Protein AF-A0AAV9Z998-F1 (afdb_monomer)

Mean predicted aligned error: 17.87 Å

Solvent-accessible surface area (backbone atoms only — not comparable to full-atom values): 13764 Å² total; per-residue (Å²): 134,86,83,73,79,80,75,84,65,88,63,56,65,70,76,43,74,66,44,48,51,35,49,50,57,51,62,56,65,74,55,76,62,93,83,59,83,79,84,88,74,92,56,73,84,64,52,69,81,68,68,67,88,76,88,73,75,87,85,68,53,73,76,74,36,68,69,50,48,50,52,52,64,63,55,76,71,72,76,72,81,84,67,80,76,56,85,70,56,68,75,69,59,75,61,57,69,69,56,53,53,63,67,35,68,69,46,44,52,54,51,50,54,49,51,55,50,49,52,55,48,50,53,49,53,51,48,52,50,50,51,50,49,46,50,54,48,52,54,48,51,55,47,64,72,72,53,62,50,67,45,46,55,74,35,66,66,87,80,47,80,78,74,81,76,78,82,87,68,94,83,76,81,90,82,75,86,87,67,81,71,61,54,53,60,53,48,11,47,50,51,47,52,50,53,50,51,40,40,50,53,52,44,52,54,50,49,49,55,56,54,58,74,63,58,81,128

Organism: NCBI:txid2862362

Sequence (217 aa):
RRVVPSRRTGGKVGNCDVDNMIFEARLERSCLPGDSPFVLTTISALDELASRPAGQSLHNSYFARPEVIEGYRKQVSIWSQFKPPSTREYQRMTFPETLLFMISDDSYLKRHKRYKKLEKGERLRQREKLQHLYYKLNERIKQLRSMDISEFEGAPASMFPSTPSGVHDAAKIISLGKFSGTSYHSEGERRREEMLSTAQTLANRLGAYLTESGRKK

Structure (mmCIF, N/CA/C/O backbone):
data_AF-A0AAV9Z998-F1
#
_entry.id   AF-A0AAV9Z998-F1
#
loop_
_atom_site.group_PDB
_atom_site.id
_atom_site.type_symbol
_atom_site.label_atom_id
_atom_site.label_alt_id
_atom_site.label_comp_id
_atom_site.label_asym_id
_atom_site.label_entity_id
_atom_site.label_seq_id
_atom_site.pdbx_PDB_ins_code
_atom_site.Cartn_x
_atom_site.Cartn_y
_atom_site.Cartn_z
_atom_site.occupancy
_atom_site.B_iso_or_equiv
_atom_site.auth_seq_id
_atom_site.auth_comp_id
_atom_site.auth_asym_id
_atom_site.auth_atom_id
_atom_site.pdbx_PDB_model_num
ATOM 1 N N . ARG A 1 1 ? -10.955 27.321 -11.257 1.00 52.22 1 ARG A N 1
ATOM 2 C CA . ARG A 1 1 ? -11.618 26.511 -10.201 1.00 52.22 1 ARG A CA 1
ATOM 3 C C . ARG A 1 1 ? -10.753 26.562 -8.947 1.00 52.22 1 ARG A C 1
ATOM 5 O O . ARG A 1 1 ? -9.615 26.120 -9.007 1.00 52.22 1 ARG A O 1
ATOM 12 N N . ARG A 1 2 ? -11.247 27.158 -7.856 1.00 47.09 2 ARG A N 1
ATOM 13 C CA . ARG A 1 2 ? -10.539 27.225 -6.567 1.00 47.09 2 ARG A CA 1
ATOM 14 C C . ARG A 1 2 ? -10.716 25.871 -5.873 1.00 47.09 2 ARG A C 1
ATOM 16 O O . ARG A 1 2 ? -11.844 25.500 -5.566 1.00 47.09 2 ARG A O 1
ATOM 23 N N . VAL A 1 3 ? -9.634 25.113 -5.711 1.00 58.97 3 VAL A N 1
ATOM 24 C CA . VAL A 1 3 ? -9.651 23.854 -4.954 1.00 58.97 3 VAL A CA 1
ATOM 25 C C . VAL A 1 3 ? -9.724 24.230 -3.477 1.00 58.97 3 VAL A C 1
ATOM 27 O O . VAL A 1 3 ? -8.802 24.844 -2.947 1.00 58.97 3 VAL A O 1
ATOM 30 N N . VAL A 1 4 ? -10.858 23.947 -2.839 1.00 50.59 4 VAL A N 1
ATOM 31 C CA . VAL A 1 4 ? -11.049 24.181 -1.403 1.00 50.59 4 VAL A CA 1
ATOM 32 C C . VAL A 1 4 ? -10.269 23.101 -0.646 1.00 50.59 4 VAL A C 1
ATOM 34 O O . VAL A 1 4 ? -10.355 21.932 -1.032 1.00 50.59 4 VAL A O 1
ATOM 37 N N . PRO A 1 5 ? -9.500 23.442 0.404 1.00 51.56 5 PRO A N 1
ATOM 38 C CA . PRO A 1 5 ? -8.822 22.438 1.211 1.00 51.56 5 PRO A CA 1
ATOM 39 C C . PRO A 1 5 ? -9.855 21.491 1.828 1.00 51.56 5 PRO A C 1
ATOM 41 O O . PRO A 1 5 ? -10.828 21.931 2.445 1.00 51.56 5 PRO A O 1
ATOM 44 N N . SER A 1 6 ? -9.636 20.188 1.644 1.00 50.09 6 SER A N 1
ATOM 45 C CA . SER A 1 6 ? -10.418 19.136 2.290 1.00 50.09 6 SER A CA 1
ATOM 46 C C . SER A 1 6 ? -10.410 19.387 3.794 1.00 50.09 6 SER A C 1
ATOM 48 O O . SER A 1 6 ? -9.355 19.340 4.430 1.00 50.09 6 SER A O 1
ATOM 50 N N . ARG A 1 7 ? -11.577 19.703 4.364 1.00 49.94 7 ARG A N 1
ATOM 51 C CA . ARG A 1 7 ? -11.719 19.886 5.809 1.00 49.94 7 ARG A CA 1
ATOM 52 C C . ARG A 1 7 ? -11.295 18.580 6.475 1.00 49.94 7 ARG A C 1
ATOM 54 O O . ARG A 1 7 ? -11.782 17.514 6.110 1.00 49.94 7 ARG A O 1
ATOM 61 N N . ARG A 1 8 ? -10.372 18.671 7.434 1.00 52.09 8 ARG A N 1
ATOM 62 C CA . ARG A 1 8 ? -10.038 17.587 8.362 1.00 52.09 8 ARG A CA 1
ATOM 63 C C . ARG A 1 8 ? -11.264 17.328 9.239 1.00 52.09 8 ARG A C 1
ATOM 65 O O . ARG A 1 8 ? -11.336 17.797 10.367 1.00 52.09 8 ARG A O 1
ATOM 72 N N . THR A 1 9 ? -12.258 16.625 8.713 1.00 50.06 9 THR A N 1
ATOM 73 C CA . THR A 1 9 ? -13.180 15.873 9.556 1.00 50.06 9 THR A CA 1
ATOM 74 C C . THR A 1 9 ? -12.333 14.807 10.226 1.00 50.06 9 THR A C 1
ATOM 76 O O . THR A 1 9 ? -11.763 13.962 9.535 1.00 50.06 9 THR A O 1
ATOM 79 N N . GLY A 1 10 ? -12.196 14.888 11.551 1.00 55.50 10 GLY A N 1
ATOM 80 C CA . GLY A 1 10 ? -11.830 13.737 12.371 1.00 55.50 10 GLY A CA 1
ATOM 81 C C . GLY A 1 10 ? -12.865 12.663 12.076 1.00 55.50 10 GLY A C 1
ATOM 82 O O . GLY A 1 10 ? -13.978 12.705 12.583 1.00 55.50 10 GLY A O 1
ATOM 83 N N . GLY A 1 11 ? -12.563 11.854 11.067 1.00 59.31 11 GLY A N 1
ATOM 84 C CA . GLY A 1 11 ? -13.545 11.036 10.389 1.00 59.31 11 GLY A CA 1
ATOM 85 C C . GLY A 1 11 ? -13.815 9.808 11.223 1.00 59.31 11 GLY A C 1
ATOM 86 O O . GLY A 1 11 ? -12.868 9.104 11.599 1.00 59.31 11 GLY A O 1
ATOM 87 N N . LYS A 1 12 ? -15.104 9.570 11.461 1.00 74.69 12 LYS A N 1
ATOM 88 C CA . LYS A 1 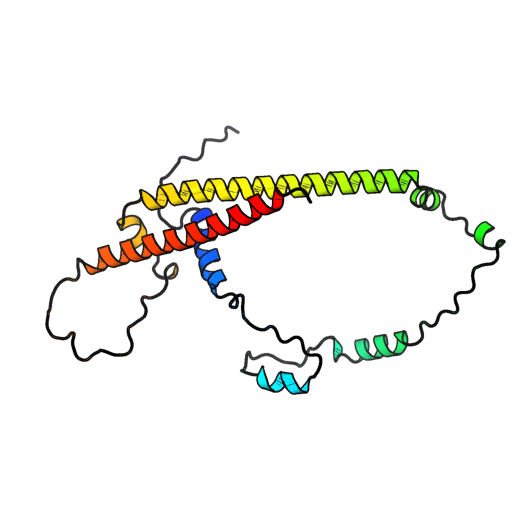12 ? -15.638 8.300 11.942 1.00 74.69 12 LYS A CA 1
ATOM 89 C C . LYS A 1 12 ? -14.899 7.131 11.298 1.00 74.69 12 LYS A C 1
ATOM 91 O O . LYS A 1 12 ? -14.507 7.204 10.126 1.00 74.69 12 LYS A O 1
ATOM 96 N N . VAL A 1 13 ? -14.706 6.072 12.069 1.00 82.12 13 VAL A N 1
ATOM 97 C CA . VAL A 1 13 ? -14.046 4.854 11.596 1.00 82.12 13 VAL A CA 1
ATOM 98 C C . VAL A 1 13 ? -14.746 4.336 10.331 1.00 82.12 13 VAL A C 1
ATOM 100 O O . VAL A 1 13 ? -15.970 4.236 10.298 1.00 82.12 13 VAL A O 1
ATOM 103 N N . GLY A 1 14 ? -13.973 4.039 9.281 1.00 78.62 14 GLY A N 1
ATOM 104 C CA . GLY A 1 14 ? -14.474 3.463 8.023 1.00 78.62 14 GLY A CA 1
ATOM 105 C C . GLY A 1 14 ? -14.825 4.470 6.922 1.00 78.62 14 GLY A C 1
ATOM 106 O O . GLY A 1 14 ? -15.100 4.066 5.799 1.00 78.62 14 GLY A O 1
ATOM 107 N N . ASN A 1 15 ? -14.754 5.778 7.191 1.00 82.12 15 ASN A N 1
ATOM 108 C CA . ASN A 1 15 ? -15.009 6.816 6.178 1.00 82.12 15 ASN A CA 1
ATOM 109 C C . ASN A 1 15 ? -13.748 7.311 5.453 1.00 82.12 15 ASN A C 1
ATOM 111 O O . ASN A 1 15 ? -13.827 8.252 4.661 1.00 82.12 15 ASN A O 1
ATOM 115 N N . CYS A 1 16 ? -12.577 6.735 5.729 1.00 85.88 16 CYS A N 1
ATOM 116 C CA . CYS A 1 16 ? -11.341 7.114 5.052 1.00 85.88 16 CYS A CA 1
ATOM 117 C C . CYS A 1 16 ? -10.677 5.921 4.362 1.00 85.88 16 CYS A C 1
ATOM 119 O O . CYS A 1 16 ? -10.703 4.802 4.869 1.00 85.88 16 CYS A O 1
ATOM 121 N N . ASP A 1 17 ? -10.016 6.184 3.232 1.00 88.50 17 ASP A N 1
ATOM 122 C CA . ASP A 1 17 ? -9.328 5.152 2.440 1.00 88.50 17 ASP A CA 1
ATOM 123 C C . ASP A 1 17 ? -8.283 4.378 3.258 1.00 88.50 17 ASP A C 1
ATOM 125 O O . ASP A 1 17 ? -8.028 3.203 3.014 1.00 88.50 17 ASP A O 1
ATOM 129 N N . VAL A 1 18 ? -7.677 5.038 4.252 1.00 91.06 18 VAL A N 1
ATOM 130 C CA . VAL A 1 18 ? -6.688 4.417 5.141 1.00 91.06 18 VAL A CA 1
ATOM 131 C C . VAL A 1 18 ? -7.341 3.372 6.046 1.00 91.06 18 VAL A C 1
ATOM 133 O O . VAL A 1 18 ? -6.728 2.337 6.288 1.00 91.06 18 VAL A O 1
ATOM 136 N N . ASP A 1 19 ? -8.575 3.598 6.504 1.00 91.25 19 ASP A N 1
ATOM 137 C CA . ASP A 1 19 ? -9.314 2.618 7.308 1.00 91.25 19 ASP A CA 1
ATOM 138 C C . ASP A 1 19 ? -9.686 1.398 6.461 1.00 91.25 19 ASP A C 1
ATOM 140 O O . ASP A 1 19 ? -9.492 0.271 6.908 1.00 91.25 19 ASP A O 1
ATOM 144 N N . ASN A 1 20 ? -10.116 1.608 5.212 1.00 90.06 20 ASN A N 1
ATOM 145 C CA . ASN A 1 20 ? -10.389 0.515 4.272 1.00 90.06 20 ASN A CA 1
ATOM 146 C C . ASN A 1 20 ? -9.144 -0.343 4.034 1.00 90.06 20 ASN A C 1
ATOM 148 O O . ASN A 1 20 ? -9.213 -1.561 4.150 1.00 90.06 20 ASN A O 1
ATOM 152 N N . MET A 1 21 ? -7.985 0.286 3.825 1.00 90.50 21 MET A N 1
ATOM 153 C CA . MET A 1 21 ? -6.711 -0.427 3.707 1.00 90.50 21 MET A CA 1
ATOM 154 C C . MET A 1 21 ? -6.370 -1.228 4.977 1.00 90.50 21 MET A C 1
ATOM 156 O O . MET A 1 21 ? -5.823 -2.325 4.883 1.00 90.50 21 MET A O 1
ATOM 160 N N . ILE A 1 22 ? -6.675 -0.705 6.172 1.00 91.38 22 ILE A N 1
ATOM 161 C CA . ILE A 1 22 ? -6.467 -1.427 7.439 1.00 91.38 22 ILE A CA 1
ATOM 162 C C . ILE A 1 22 ? -7.381 -2.662 7.513 1.00 91.38 22 ILE A C 1
ATOM 164 O O . ILE A 1 22 ? -6.918 -3.740 7.899 1.00 91.38 22 ILE A O 1
ATOM 168 N N . PHE A 1 23 ? -8.649 -2.531 7.118 1.00 89.31 23 PHE A N 1
ATOM 169 C CA . PHE A 1 23 ? -9.599 -3.645 7.086 1.00 89.31 23 PHE A CA 1
ATOM 170 C C . PHE A 1 23 ? -9.228 -4.702 6.035 1.00 89.31 23 PHE A C 1
ATOM 172 O O . PHE A 1 23 ? -9.220 -5.892 6.348 1.00 89.31 23 PHE A O 1
ATOM 179 N N . GLU A 1 24 ? -8.847 -4.287 4.826 1.00 87.75 24 GLU A N 1
ATOM 180 C CA . GLU A 1 24 ? -8.369 -5.179 3.762 1.00 87.75 24 GLU A CA 1
ATOM 181 C C . GLU A 1 24 ? -7.125 -5.951 4.199 1.00 87.75 24 GLU A C 1
ATOM 183 O O . GLU A 1 24 ? -7.081 -7.175 4.106 1.00 87.75 24 GLU A O 1
ATOM 188 N N . ALA A 1 25 ? -6.141 -5.259 4.773 1.00 85.69 25 ALA A N 1
ATOM 189 C CA . ALA A 1 25 ? -4.918 -5.886 5.257 1.00 85.69 25 ALA A CA 1
ATOM 190 C C . ALA A 1 25 ? -5.158 -6.903 6.367 1.00 85.69 25 ALA A C 1
ATOM 192 O O . ALA A 1 25 ? -4.357 -7.816 6.566 1.00 85.69 25 ALA A O 1
ATOM 193 N N . ARG A 1 26 ? -6.248 -6.739 7.116 1.00 82.50 26 ARG A N 1
ATOM 194 C CA . ARG A 1 26 ? -6.671 -7.742 8.076 1.00 82.50 26 ARG A CA 1
ATOM 195 C C . ARG A 1 26 ? -7.271 -8.961 7.387 1.00 82.50 26 ARG A C 1
ATOM 197 O O . ARG A 1 26 ? -6.954 -10.069 7.808 1.00 82.50 26 ARG A O 1
ATOM 204 N N . LEU A 1 27 ? -8.094 -8.772 6.357 1.00 76.50 27 LEU A N 1
ATOM 205 C CA . LEU A 1 27 ? -8.625 -9.875 5.556 1.00 76.50 27 LEU A CA 1
ATOM 206 C C . LEU A 1 27 ? -7.480 -10.676 4.915 1.00 76.50 27 LEU A C 1
ATOM 208 O O . LEU A 1 27 ? -7.474 -11.897 4.974 1.00 76.50 27 LEU A O 1
ATOM 212 N N . GLU A 1 28 ? -6.443 -9.991 4.425 1.00 66.62 28 GLU A N 1
ATOM 213 C CA . GLU A 1 28 ? -5.230 -10.610 3.874 1.00 66.62 28 GLU A CA 1
ATOM 214 C C . GLU A 1 28 ? -4.396 -11.403 4.899 1.00 66.62 28 GLU A C 1
ATOM 216 O O . GLU A 1 28 ? -3.529 -12.179 4.501 1.00 66.62 28 GLU A O 1
ATOM 221 N N . ARG A 1 29 ? -4.628 -11.270 6.215 1.00 60.97 29 ARG A N 1
ATOM 222 C CA . ARG A 1 29 ? -3.948 -12.117 7.219 1.00 60.97 29 ARG A CA 1
ATOM 223 C C . ARG A 1 29 ? -4.367 -13.588 7.143 1.00 60.97 29 ARG A C 1
ATOM 225 O O . ARG A 1 29 ? -3.736 -14.410 7.798 1.00 60.97 29 ARG A O 1
ATOM 232 N N . SER A 1 30 ? -5.393 -13.933 6.359 1.00 55.97 30 SER A N 1
ATOM 233 C CA . SER A 1 30 ? -5.726 -15.326 6.040 1.00 55.97 30 SER A CA 1
ATOM 234 C C . SER A 1 30 ? -4.848 -15.929 4.935 1.00 55.97 30 SER A C 1
ATOM 236 O O . SER A 1 30 ? -5.076 -17.070 4.536 1.00 55.97 30 SER A O 1
ATOM 238 N N . CYS A 1 31 ? -3.871 -15.187 4.404 1.00 54.75 31 CYS A N 1
ATOM 239 C CA . CYS A 1 31 ? -2.873 -15.732 3.492 1.00 54.75 31 CYS A CA 1
ATOM 240 C C . CYS A 1 31 ? -1.937 -16.675 4.259 1.00 54.75 31 CYS A C 1
ATOM 242 O O . CYS A 1 31 ? -1.542 -16.384 5.386 1.00 54.75 31 CYS A O 1
ATOM 244 N N . LEU A 1 32 ? -1.639 -17.817 3.638 1.00 57.81 32 LEU A N 1
ATOM 245 C CA . LEU A 1 32 ? -0.963 -18.978 4.215 1.00 57.81 32 LEU A CA 1
ATOM 246 C C . LEU A 1 32 ? 0.205 -18.612 5.160 1.00 57.81 32 LEU A C 1
ATOM 248 O O . LEU A 1 32 ? 0.972 -17.698 4.845 1.00 57.81 32 LEU A O 1
ATOM 252 N N . PRO A 1 33 ? 0.379 -19.331 6.289 1.00 60.53 33 PRO A N 1
ATOM 253 C CA . PRO A 1 33 ? 1.517 -19.141 7.186 1.00 60.53 33 PRO A CA 1
ATOM 254 C C . PRO A 1 33 ? 2.837 -19.125 6.409 1.00 60.53 33 PRO A C 1
ATOM 256 O O . PRO A 1 33 ? 3.003 -19.903 5.469 1.00 60.53 33 PRO A O 1
ATOM 259 N N . GLY A 1 34 ? 3.785 -18.271 6.805 1.00 60.12 34 GLY A N 1
ATOM 260 C CA . GLY A 1 34 ? 5.088 -18.159 6.130 1.00 60.12 34 GLY A CA 1
ATOM 261 C C . GLY A 1 34 ? 5.860 -19.483 6.051 1.00 60.12 34 GLY A C 1
ATOM 262 O O . GLY A 1 34 ? 6.606 -19.691 5.102 1.00 60.12 34 GLY A O 1
ATOM 263 N N . ASP A 1 35 ? 5.594 -20.397 6.989 1.00 63.72 35 ASP A N 1
ATOM 264 C CA . ASP A 1 35 ? 6.181 -21.741 7.056 1.00 63.72 35 ASP A CA 1
ATOM 265 C C . ASP A 1 35 ? 5.326 -22.816 6.366 1.00 63.72 35 ASP A C 1
ATOM 267 O O . ASP A 1 35 ? 5.564 -24.012 6.533 1.00 63.72 35 ASP A O 1
ATOM 271 N N . SER A 1 36 ? 4.291 -22.423 5.617 1.00 67.06 36 SER A N 1
ATOM 272 C CA . SER A 1 36 ? 3.470 -23.381 4.881 1.00 67.06 36 SER A CA 1
ATOM 273 C C . SER A 1 36 ? 4.298 -24.015 3.755 1.00 67.06 36 SER A C 1
ATOM 275 O O . SER A 1 36 ? 4.782 -23.312 2.862 1.00 67.06 36 SER A O 1
ATOM 277 N N . PRO A 1 37 ? 4.499 -25.344 3.770 1.00 73.75 37 PRO A N 1
ATOM 278 C CA . PRO A 1 37 ? 5.232 -26.005 2.705 1.00 73.75 37 PRO A CA 1
ATOM 279 C C . PRO A 1 37 ? 4.403 -25.937 1.420 1.00 73.75 37 PRO A C 1
ATOM 281 O O . PRO A 1 37 ? 3.313 -26.502 1.337 1.00 73.75 37 PRO A O 1
ATOM 284 N N . PHE A 1 38 ? 4.920 -25.253 0.401 1.00 66.00 38 PHE A N 1
ATOM 285 C CA . PHE A 1 38 ? 4.354 -25.316 -0.941 1.00 66.00 38 PHE A CA 1
ATOM 286 C C . PHE A 1 38 ? 4.929 -26.540 -1.654 1.00 66.00 38 PHE A C 1
ATOM 288 O O . PHE A 1 38 ? 6.120 -26.626 -1.953 1.00 66.00 38 PHE A O 1
ATOM 295 N N . VAL A 1 39 ? 4.071 -27.521 -1.912 1.00 74.00 39 VAL A N 1
ATOM 296 C CA . VAL A 1 39 ? 4.451 -28.729 -2.641 1.00 74.00 39 VAL A CA 1
ATOM 297 C C . VAL A 1 39 ? 4.233 -28.469 -4.128 1.00 74.00 39 VAL A C 1
ATOM 299 O O . VAL A 1 39 ? 3.112 -28.514 -4.624 1.00 74.00 39 VAL A O 1
ATOM 302 N N . LEU A 1 40 ? 5.316 -28.181 -4.848 1.00 67.75 40 LEU A N 1
ATOM 303 C CA . LEU A 1 40 ? 5.310 -28.141 -6.310 1.00 67.75 40 LEU A CA 1
ATOM 304 C C . LEU A 1 40 ? 5.661 -29.539 -6.815 1.00 67.75 40 LEU A C 1
ATOM 306 O O . LEU A 1 40 ? 6.825 -29.935 -6.789 1.00 67.75 40 LEU A O 1
ATOM 310 N N . THR A 1 41 ? 4.658 -30.307 -7.238 1.00 70.94 41 THR A N 1
ATOM 311 C CA . THR A 1 41 ? 4.865 -31.656 -7.782 1.00 70.94 41 THR A CA 1
ATOM 312 C C . THR A 1 41 ? 4.360 -31.745 -9.214 1.00 70.94 41 THR A C 1
ATOM 314 O O . THR A 1 41 ? 3.330 -31.187 -9.573 1.00 70.94 41 THR A O 1
ATOM 317 N N . THR A 1 42 ? 5.116 -32.454 -10.050 1.00 74.44 42 THR A N 1
ATOM 318 C CA . THR A 1 42 ? 4.732 -32.831 -11.420 1.00 74.44 42 THR A CA 1
ATOM 319 C C . THR A 1 42 ? 4.113 -34.230 -11.476 1.00 74.44 42 THR A C 1
ATOM 321 O O . THR A 1 42 ? 3.807 -34.736 -12.552 1.00 74.44 42 THR A O 1
ATOM 324 N N . ILE A 1 43 ? 3.949 -34.873 -10.316 1.00 68.19 43 ILE A N 1
ATOM 325 C CA . ILE A 1 43 ? 3.449 -36.236 -10.175 1.00 68.19 43 ILE A CA 1
ATOM 326 C C . ILE A 1 43 ? 1.946 -36.155 -9.906 1.00 68.19 43 ILE A C 1
ATOM 328 O O . ILE A 1 43 ? 1.526 -35.861 -8.791 1.00 68.19 43 ILE A O 1
ATOM 332 N N . SER A 1 44 ? 1.137 -36.446 -10.925 1.00 62.00 44 SER A N 1
ATOM 333 C CA . SER A 1 44 ? -0.331 -36.365 -10.866 1.00 62.00 44 SER A CA 1
ATOM 334 C C . SER A 1 44 ? -0.971 -37.251 -9.787 1.00 62.00 44 SER A C 1
ATOM 336 O O . SER A 1 44 ? -2.080 -36.973 -9.356 1.00 62.00 44 SER A O 1
ATOM 338 N N . ALA A 1 45 ? -0.272 -38.285 -9.305 1.00 62.25 45 ALA A N 1
ATOM 339 C CA . ALA A 1 45 ? -0.759 -39.163 -8.236 1.00 62.25 45 ALA A CA 1
ATOM 340 C C . ALA A 1 45 ? -0.851 -38.480 -6.853 1.00 62.25 45 ALA A C 1
ATOM 342 O O . ALA A 1 45 ? -1.519 -38.992 -5.962 1.00 62.25 45 ALA A O 1
ATOM 343 N N . LEU A 1 46 ? -0.186 -37.334 -6.655 1.00 56.22 46 LEU A N 1
ATOM 344 C CA . LEU A 1 46 ? -0.240 -36.564 -5.402 1.00 56.22 46 LEU A CA 1
ATOM 345 C C . LEU A 1 46 ? -1.383 -35.533 -5.373 1.00 56.22 46 LEU A C 1
ATOM 347 O O . LEU A 1 46 ? -1.638 -34.942 -4.326 1.00 56.22 46 LEU A O 1
ATOM 351 N N . ASP A 1 47 ? -2.089 -35.350 -6.492 1.00 56.03 47 ASP A N 1
ATOM 352 C CA . ASP A 1 47 ? -3.206 -34.406 -6.634 1.00 56.03 47 ASP A CA 1
ATOM 353 C C . ASP A 1 47 ? -4.487 -34.914 -5.934 1.00 56.03 47 ASP A C 1
ATOM 355 O O . ASP A 1 47 ? -5.307 -34.137 -5.447 1.00 56.03 47 ASP A O 1
ATOM 359 N N . GLU A 1 48 ? -4.633 -36.236 -5.770 1.00 57.19 48 GLU A N 1
ATOM 360 C CA . GLU A 1 48 ? -5.807 -36.840 -5.120 1.00 57.19 48 GLU A CA 1
ATOM 361 C C . GLU A 1 48 ? -5.926 -36.458 -3.632 1.00 57.19 48 GLU A C 1
ATOM 363 O O . GLU A 1 48 ? -7.041 -36.285 -3.132 1.00 57.19 48 GLU A O 1
ATOM 368 N N . LEU A 1 49 ? -4.804 -36.211 -2.937 1.00 53.25 49 LEU A N 1
ATOM 369 C CA . LEU A 1 49 ? -4.817 -35.718 -1.551 1.00 53.25 49 LEU A CA 1
ATOM 370 C C . LEU A 1 49 ? -5.213 -34.236 -1.427 1.00 53.25 49 LEU A C 1
ATOM 372 O O . LEU A 1 49 ? -5.645 -33.817 -0.352 1.00 53.25 49 LEU A O 1
ATOM 376 N N . ALA A 1 50 ? -5.096 -33.442 -2.497 1.00 54.66 50 ALA A N 1
ATOM 377 C CA . ALA A 1 50 ? -5.511 -32.037 -2.514 1.00 54.66 50 ALA A CA 1
ATOM 378 C C . ALA A 1 50 ? -7.020 -31.867 -2.785 1.00 54.66 50 ALA A C 1
ATOM 380 O O . ALA A 1 50 ? -7.561 -30.764 -2.665 1.00 54.66 50 ALA A O 1
ATOM 381 N N . SER A 1 51 ? -7.729 -32.957 -3.109 1.00 48.94 51 SER A N 1
ATOM 382 C CA . SER A 1 51 ? -9.144 -32.928 -3.472 1.00 48.94 51 SER A CA 1
ATOM 383 C C . SER A 1 51 ? -10.076 -32.931 -2.247 1.00 48.94 51 SER A C 1
ATOM 385 O O . SER A 1 51 ? -10.687 -33.922 -1.854 1.00 48.94 51 SER A O 1
ATOM 387 N N . ARG A 1 52 ? -10.258 -31.752 -1.646 1.00 45.12 52 ARG A N 1
ATOM 388 C CA . ARG A 1 52 ? -11.517 -31.413 -0.958 1.00 45.12 52 ARG A CA 1
ATOM 389 C C . ARG A 1 52 ? -12.254 -30.356 -1.790 1.00 45.12 52 ARG A C 1
ATOM 391 O O . ARG A 1 52 ? -11.609 -29.499 -2.390 1.00 45.12 52 ARG A O 1
ATOM 398 N N . PRO A 1 53 ? -13.588 -30.442 -1.918 1.00 49.41 53 PRO A N 1
ATOM 399 C CA . PRO A 1 53 ? -14.270 -30.082 -3.151 1.00 49.41 53 PRO A CA 1
ATOM 400 C C . PRO A 1 53 ? -14.530 -28.577 -3.221 1.00 49.41 53 PRO A C 1
ATOM 402 O O . PRO A 1 53 ? -15.562 -28.088 -2.768 1.00 49.41 53 PRO A O 1
ATOM 405 N N . ALA A 1 54 ? -13.626 -27.838 -3.857 1.00 42.84 54 ALA A N 1
ATOM 406 C CA . ALA A 1 54 ? -14.015 -26.619 -4.548 1.00 42.84 54 ALA A CA 1
ATOM 407 C C . ALA A 1 54 ? -14.608 -27.055 -5.891 1.00 42.84 54 ALA A C 1
ATOM 409 O O . ALA A 1 54 ? -13.898 -27.327 -6.858 1.00 42.84 54 ALA A O 1
ATOM 410 N N . GLY A 1 55 ? -15.927 -27.240 -5.906 1.00 45.34 55 GLY A N 1
ATOM 411 C CA . GLY A 1 55 ? -16.655 -27.604 -7.107 1.00 45.34 55 GLY A CA 1
ATOM 412 C C . GLY A 1 55 ? -16.380 -26.606 -8.224 1.00 45.34 55 GLY A C 1
ATOM 413 O O . GLY A 1 55 ? -16.746 -25.444 -8.104 1.00 45.34 55 GLY A O 1
ATOM 414 N N . GLN A 1 56 ? -15.747 -27.078 -9.296 1.00 43.16 56 GLN A N 1
ATOM 415 C CA . GLN A 1 56 ? -16.151 -26.864 -10.686 1.00 43.16 56 GLN A CA 1
ATOM 416 C C . GLN A 1 56 ? -15.101 -27.468 -11.625 1.00 43.16 56 GLN A C 1
ATOM 418 O O . GLN A 1 56 ? -14.000 -26.958 -11.780 1.00 43.16 56 GLN A O 1
ATOM 423 N N . SER A 1 57 ? -15.507 -28.551 -12.288 1.00 48.12 57 SER A N 1
ATOM 424 C CA . SER A 1 57 ? -15.142 -28.887 -13.665 1.00 48.12 57 SER A CA 1
ATOM 425 C C . SER A 1 57 ? -13.652 -28.787 -14.039 1.00 48.12 57 SER A C 1
ATOM 427 O O . SER A 1 57 ? -13.212 -27.856 -14.712 1.00 48.12 57 SER A O 1
ATOM 429 N N . LEU A 1 58 ? -12.911 -29.863 -13.763 1.00 50.44 58 LEU A N 1
ATOM 430 C CA . LEU A 1 58 ? -11.637 -30.212 -14.419 1.00 50.44 58 LEU A CA 1
ATOM 431 C C . LEU A 1 58 ? -11.787 -30.488 -15.934 1.00 50.44 58 LEU A C 1
ATOM 433 O O . LEU A 1 58 ? -10.906 -31.069 -16.559 1.00 50.44 58 LEU A O 1
ATOM 437 N N . HIS A 1 59 ? -12.889 -30.073 -16.563 1.00 52.38 59 HIS A N 1
ATOM 438 C CA . HIS A 1 59 ? -13.146 -30.305 -17.981 1.00 52.38 59 HIS A CA 1
ATOM 439 C C . HIS A 1 59 ? -12.468 -29.269 -18.901 1.00 52.38 59 HIS A C 1
ATOM 441 O O . HIS A 1 59 ? -12.690 -29.277 -20.109 1.00 52.38 59 HIS A O 1
ATOM 447 N N . ASN A 1 60 ? -11.635 -28.378 -18.348 1.00 55.72 60 ASN A N 1
ATOM 448 C CA . ASN A 1 60 ? -10.982 -27.287 -19.078 1.00 55.72 60 ASN A CA 1
ATOM 449 C C . ASN A 1 60 ? -9.506 -27.086 -18.688 1.00 55.72 60 ASN A C 1
ATOM 451 O O . ASN A 1 60 ? -9.018 -25.955 -18.668 1.00 55.72 60 ASN A O 1
ATOM 455 N N . SER A 1 61 ? -8.754 -28.158 -18.413 1.00 70.75 61 SER A N 1
ATOM 456 C CA . SER A 1 61 ? -7.291 -28.031 -18.404 1.00 70.75 61 SER A CA 1
ATOM 457 C C . SER A 1 61 ? -6.836 -27.680 -19.822 1.00 70.75 61 SER A C 1
ATOM 459 O O . SER A 1 61 ? -6.961 -28.486 -20.741 1.00 70.75 61 SER A O 1
ATOM 461 N N . TYR A 1 62 ? -6.356 -26.452 -20.021 1.00 76.94 62 TYR A N 1
ATOM 462 C CA . TYR A 1 62 ? -5.882 -25.934 -21.311 1.00 76.94 62 TYR A CA 1
ATOM 463 C C . TYR A 1 62 ? -4.929 -26.914 -22.021 1.00 76.94 62 TYR A C 1
ATOM 465 O O . TYR A 1 62 ? -5.016 -27.091 -23.233 1.00 76.94 62 TYR A O 1
ATOM 473 N N . PHE A 1 63 ? -4.094 -27.623 -21.255 1.00 72.38 63 PHE A N 1
ATOM 474 C CA . PHE A 1 63 ? -3.128 -28.605 -21.757 1.00 72.38 63 PHE A CA 1
ATOM 475 C C . PHE A 1 63 ? -3.729 -29.964 -22.144 1.00 72.38 63 PHE A C 1
ATOM 477 O O . PHE A 1 63 ? -3.075 -30.731 -22.843 1.00 72.38 63 PHE A O 1
ATOM 484 N N . ALA A 1 64 ? -4.964 -30.260 -21.733 1.00 78.25 64 ALA A N 1
ATOM 485 C CA . ALA A 1 64 ? -5.692 -31.458 -22.150 1.00 78.25 64 ALA A CA 1
ATOM 486 C C . ALA A 1 64 ? -6.420 -31.273 -23.494 1.00 78.25 64 ALA A C 1
ATOM 488 O O . ALA A 1 64 ? -6.969 -32.232 -24.037 1.00 78.25 64 ALA A O 1
ATOM 489 N N . ARG A 1 65 ? -6.441 -30.051 -24.050 1.00 85.56 65 ARG A N 1
ATOM 490 C CA . ARG A 1 65 ? -7.056 -29.792 -25.356 1.00 85.56 65 ARG A CA 1
ATOM 491 C C . ARG A 1 65 ? -6.254 -30.493 -26.460 1.00 85.56 65 ARG A C 1
ATOM 493 O O . ARG A 1 65 ? -5.033 -30.321 -26.513 1.00 85.56 65 ARG A O 1
ATOM 500 N N . PRO A 1 66 ? -6.915 -31.215 -27.383 1.00 82.38 66 PRO A N 1
ATOM 501 C CA . PRO A 1 66 ? -6.230 -31.940 -28.454 1.00 82.38 66 PRO A CA 1
ATOM 502 C C . PRO A 1 66 ? -5.393 -31.004 -29.336 1.00 82.38 66 PRO A C 1
ATOM 504 O O . PRO A 1 66 ? -4.276 -31.348 -29.705 1.00 82.38 66 PRO A O 1
ATOM 507 N N . GLU A 1 67 ? -5.864 -29.776 -29.561 1.00 84.06 67 GLU A N 1
ATOM 508 C CA . GLU A 1 67 ? -5.151 -28.733 -30.311 1.00 84.06 67 GLU A CA 1
ATOM 509 C C . GLU A 1 67 ? -3.774 -28.394 -29.709 1.00 84.06 67 GLU A C 1
ATOM 511 O O . GLU A 1 67 ? -2.791 -28.227 -30.434 1.00 84.06 67 GLU A O 1
ATOM 516 N N . VAL A 1 68 ? -3.681 -28.326 -28.376 1.00 82.31 68 VAL A N 1
ATOM 517 C CA . VAL A 1 68 ? -2.438 -27.999 -27.657 1.00 82.31 68 VAL A CA 1
ATOM 518 C C . VAL A 1 68 ? -1.470 -29.180 -27.699 1.00 82.31 68 VAL A C 1
ATOM 520 O O . VAL A 1 68 ? -0.276 -28.995 -27.942 1.00 82.31 68 VAL A O 1
ATOM 523 N N . ILE A 1 69 ? -1.986 -30.401 -27.540 1.00 82.44 69 ILE A N 1
ATOM 524 C CA . ILE A 1 69 ? -1.203 -31.640 -27.641 1.00 82.44 69 ILE A CA 1
ATOM 525 C C . ILE A 1 69 ? -0.646 -31.809 -29.061 1.00 82.44 69 ILE A C 1
ATOM 527 O O . ILE A 1 69 ? 0.520 -32.166 -29.235 1.00 82.44 69 ILE A O 1
ATOM 531 N N . GLU A 1 70 ? -1.444 -31.517 -30.088 1.00 84.38 70 GLU A N 1
ATOM 532 C CA . GLU A 1 70 ? -0.999 -31.537 -31.482 1.00 84.38 70 GLU A CA 1
ATOM 533 C C . GLU A 1 70 ? 0.049 -30.464 -31.780 1.00 84.38 70 GLU A C 1
ATOM 535 O O . GLU A 1 70 ? 1.038 -30.755 -32.456 1.00 84.38 70 GLU A O 1
ATOM 540 N N . GLY A 1 71 ? -0.136 -29.242 -31.272 1.00 81.50 71 GLY A N 1
ATOM 541 C CA . GLY A 1 71 ? 0.850 -28.167 -31.393 1.00 81.50 71 GLY A CA 1
ATOM 542 C C . GLY A 1 71 ? 2.191 -28.556 -30.771 1.00 81.50 71 GLY A C 1
ATOM 543 O O . GLY A 1 71 ? 3.234 -28.413 -31.408 1.00 81.50 71 GLY A O 1
ATOM 544 N N . TYR A 1 72 ? 2.153 -29.145 -29.575 1.00 78.94 72 TYR A N 1
ATOM 545 C CA . TYR A 1 72 ? 3.341 -29.652 -28.894 1.00 78.94 72 TYR A CA 1
ATOM 546 C C . TYR A 1 72 ? 4.028 -30.771 -29.690 1.00 78.94 72 TYR A C 1
ATOM 548 O O . TYR A 1 72 ? 5.230 -30.698 -29.938 1.00 78.94 72 TYR A O 1
ATOM 556 N N . ARG A 1 73 ? 3.274 -31.7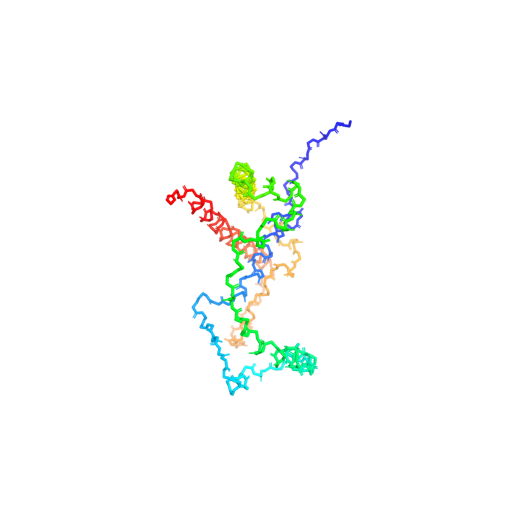65 -30.184 1.00 76.31 73 ARG A N 1
ATOM 557 C CA . ARG A 1 73 ? 3.818 -32.852 -31.025 1.00 76.31 73 ARG A CA 1
ATOM 558 C C . ARG A 1 73 ? 4.468 -32.331 -32.310 1.00 76.31 73 ARG A C 1
ATOM 560 O O . ARG A 1 73 ? 5.505 -32.849 -32.712 1.00 76.31 73 ARG A O 1
ATOM 567 N N . LYS A 1 74 ? 3.901 -31.290 -32.930 1.00 74.88 74 LYS A N 1
ATOM 568 C CA . LYS A 1 74 ? 4.472 -30.632 -34.121 1.00 74.88 74 LYS A CA 1
ATOM 569 C C . LYS A 1 74 ? 5.769 -29.869 -33.804 1.00 74.88 74 LYS A C 1
ATOM 571 O O . LYS A 1 74 ? 6.650 -29.800 -34.656 1.00 74.88 74 LYS A O 1
ATOM 576 N N . GLN A 1 75 ? 5.916 -29.333 -32.591 1.00 65.25 75 GLN A N 1
ATOM 577 C CA . GLN A 1 75 ? 7.096 -28.566 -32.165 1.00 65.25 75 GLN A CA 1
ATOM 578 C C . GLN A 1 75 ? 8.318 -29.422 -31.792 1.00 65.25 75 GLN A C 1
ATOM 580 O O . GLN A 1 75 ? 9.427 -28.892 -31.756 1.00 65.25 75 GLN A O 1
ATOM 585 N N . VAL A 1 76 ? 8.168 -30.736 -31.579 1.00 58.50 76 VAL A N 1
ATOM 586 C CA . VAL A 1 76 ? 9.303 -31.637 -31.274 1.00 58.50 76 VAL A CA 1
ATOM 587 C C . VAL A 1 76 ? 10.308 -31.729 -32.441 1.00 58.50 76 VAL A C 1
ATOM 589 O O . VAL A 1 76 ? 11.466 -32.075 -32.229 1.00 58.50 76 VAL A O 1
ATOM 592 N N . SER A 1 77 ? 9.926 -31.327 -33.660 1.00 55.19 77 SER A N 1
ATOM 593 C CA . SER A 1 77 ? 10.807 -31.312 -34.837 1.00 55.19 77 SER A CA 1
ATOM 594 C C . SER A 1 77 ? 11.253 -29.902 -35.258 1.00 55.19 77 SER A C 1
ATOM 596 O O . SER A 1 77 ? 11.258 -29.579 -36.445 1.00 55.19 77 SER A O 1
ATOM 598 N N . ILE A 1 78 ? 11.672 -29.055 -34.313 1.00 57.56 78 ILE A N 1
ATOM 599 C CA . ILE A 1 78 ? 12.469 -27.852 -34.623 1.00 57.56 78 ILE A CA 1
ATOM 600 C C . ILE A 1 78 ? 13.944 -28.161 -34.340 1.00 57.56 78 ILE A C 1
ATOM 602 O O . ILE A 1 78 ? 14.617 -27.479 -33.576 1.00 57.56 78 ILE A O 1
ATOM 606 N N . TRP A 1 79 ? 14.470 -29.217 -34.962 1.00 50.16 79 TRP A N 1
ATOM 607 C CA . TRP A 1 79 ? 15.913 -29.319 -35.158 1.00 50.16 79 TRP A CA 1
ATOM 608 C C . TRP A 1 79 ? 16.225 -28.604 -36.469 1.00 50.16 79 TRP A C 1
ATOM 610 O O . TRP A 1 79 ? 16.395 -29.220 -37.520 1.00 50.16 79 TRP A O 1
ATOM 620 N N . SER A 1 80 ? 16.202 -27.270 -36.445 1.00 57.34 80 SER A N 1
ATOM 621 C CA . SER A 1 80 ? 16.716 -26.524 -37.584 1.00 57.34 80 SER A CA 1
ATOM 622 C C . SER A 1 80 ? 18.222 -26.770 -37.630 1.00 57.34 80 SER A C 1
ATOM 624 O O . SER A 1 80 ? 18.959 -26.450 -36.697 1.00 57.34 80 SER A O 1
ATOM 626 N N . GLN A 1 81 ? 18.696 -27.401 -38.704 1.00 58.03 81 GLN A N 1
ATOM 627 C CA . GLN A 1 81 ? 20.117 -27.389 -39.021 1.00 58.03 81 GLN A CA 1
ATOM 628 C C . GLN A 1 81 ? 20.506 -25.925 -39.209 1.00 58.03 81 GLN A C 1
ATOM 630 O O . GLN A 1 81 ? 20.209 -25.326 -40.243 1.00 58.03 81 GLN A O 1
ATOM 635 N N . PHE A 1 82 ? 21.128 -25.335 -38.192 1.00 54.31 82 PHE A N 1
ATOM 636 C CA . PHE A 1 82 ? 21.742 -24.026 -38.308 1.00 54.31 82 PHE A CA 1
ATOM 637 C C . PHE A 1 82 ? 22.876 -24.142 -39.327 1.00 54.31 82 PHE A C 1
ATOM 639 O O . PHE A 1 82 ? 23.973 -24.605 -39.021 1.00 54.31 82 PHE A O 1
ATOM 646 N N . LYS A 1 83 ? 22.584 -23.773 -40.573 1.00 67.19 83 LYS A N 1
ATOM 647 C CA . LYS A 1 83 ? 23.600 -23.528 -41.587 1.00 67.19 83 LYS A CA 1
ATOM 648 C C . LYS A 1 83 ? 23.917 -22.039 -41.499 1.00 67.19 83 LYS A C 1
ATOM 650 O O . LYS A 1 83 ? 23.015 -21.245 -41.774 1.00 67.19 83 LYS A O 1
ATOM 655 N N . PRO A 1 84 ? 25.129 -21.638 -41.078 1.00 58.75 84 PRO A N 1
ATOM 656 C CA 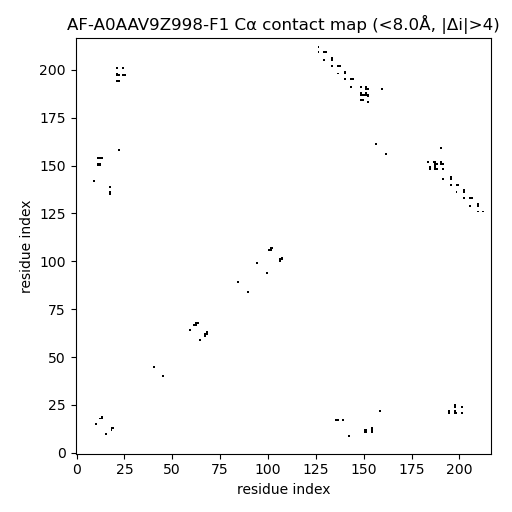. PRO A 1 84 ? 25.498 -20.235 -41.152 1.00 58.75 84 PRO A CA 1
ATOM 657 C C . PRO A 1 84 ? 25.367 -19.805 -42.622 1.00 58.75 84 PRO A C 1
ATOM 659 O O . PRO A 1 84 ? 25.922 -20.486 -43.492 1.00 58.75 84 PRO A O 1
ATOM 662 N N . PRO A 1 85 ? 24.597 -18.748 -42.929 1.00 55.91 85 PRO A N 1
ATOM 663 C CA . PRO A 1 85 ? 24.458 -18.286 -44.300 1.00 55.91 85 PRO A CA 1
ATOM 664 C C . PRO A 1 85 ? 25.836 -17.903 -44.836 1.00 55.91 85 PRO A C 1
ATOM 666 O O . PRO A 1 85 ? 26.660 -17.306 -44.135 1.00 55.91 85 PRO A O 1
ATOM 669 N N . SER A 1 86 ? 26.108 -18.294 -46.078 1.00 60.34 86 SER A N 1
ATOM 670 C CA . SER A 1 86 ? 27.390 -17.992 -46.712 1.00 60.34 86 SER A CA 1
ATOM 671 C C . SER A 1 86 ? 27.545 -16.472 -46.850 1.00 60.34 86 SER A C 1
ATOM 673 O O . SER A 1 86 ? 26.568 -15.750 -47.046 1.00 60.34 86 SER A O 1
ATOM 675 N N . THR A 1 87 ? 28.773 -15.957 -46.768 1.00 57.03 87 THR A N 1
ATOM 676 C CA . THR A 1 87 ? 29.097 -14.514 -46.720 1.00 57.03 87 THR A CA 1
ATOM 677 C C . THR A 1 87 ? 28.464 -13.676 -47.852 1.00 57.03 87 THR A C 1
ATOM 679 O O . THR A 1 87 ? 28.311 -12.465 -47.711 1.00 57.03 87 THR A O 1
ATOM 682 N N . ARG A 1 88 ? 28.037 -14.301 -48.961 1.00 53.72 88 ARG A N 1
ATOM 683 C CA . ARG A 1 88 ? 27.318 -13.654 -50.076 1.00 53.72 88 ARG A CA 1
ATOM 684 C C . ARG A 1 88 ? 25.825 -13.397 -49.825 1.00 53.72 88 ARG A C 1
ATOM 686 O O . ARG A 1 88 ? 25.273 -12.490 -50.440 1.00 53.72 88 ARG A O 1
ATOM 693 N N . GLU A 1 89 ? 25.163 -14.149 -48.950 1.00 53.22 89 GLU A N 1
ATOM 694 C CA . GLU A 1 89 ? 23.721 -13.998 -48.683 1.00 53.22 89 GLU A CA 1
ATOM 695 C C . GLU A 1 89 ? 23.417 -12.806 -47.767 1.00 53.22 89 GLU A C 1
ATOM 697 O O . GLU A 1 89 ? 22.379 -12.161 -47.921 1.00 53.22 89 GLU A O 1
ATOM 702 N N . TYR A 1 90 ? 24.366 -12.417 -46.908 1.00 52.53 90 TYR A N 1
ATOM 703 C CA . TYR A 1 90 ? 24.284 -11.172 -46.137 1.00 52.53 90 TYR A CA 1
ATOM 704 C C . TYR A 1 90 ? 24.207 -9.922 -47.026 1.00 52.53 90 TYR A C 1
ATOM 706 O O . TYR A 1 90 ? 23.616 -8.927 -46.622 1.00 52.53 90 TYR A O 1
ATOM 714 N N . GLN A 1 91 ? 24.751 -9.969 -48.248 1.00 53.81 91 GLN A N 1
ATOM 715 C CA . GLN A 1 91 ? 24.747 -8.824 -49.167 1.00 53.81 91 GLN A CA 1
ATOM 716 C C . GLN A 1 91 ? 23.413 -8.636 -49.909 1.00 53.81 91 GLN A C 1
ATOM 718 O O . GLN A 1 91 ? 23.190 -7.576 -50.487 1.00 53.81 91 GLN A O 1
ATOM 723 N N . ARG A 1 92 ? 22.521 -9.641 -49.903 1.00 52.22 92 ARG A N 1
ATOM 724 C CA . ARG A 1 92 ? 21.196 -9.569 -50.555 1.00 52.22 92 ARG A CA 1
ATOM 725 C C . ARG A 1 92 ? 20.0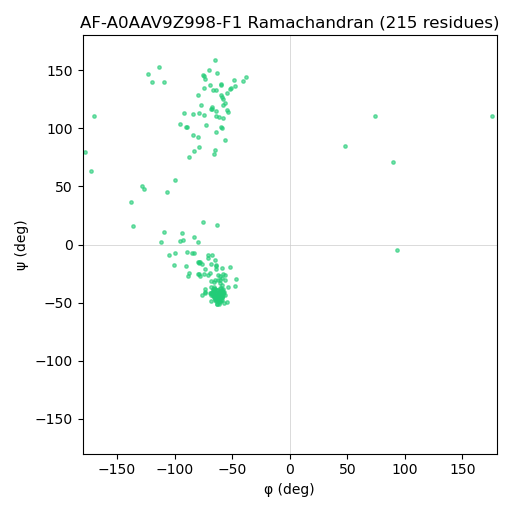34 -9.398 -49.585 1.00 52.22 92 ARG A C 1
ATOM 727 O O . ARG A 1 92 ? 18.921 -9.134 -50.030 1.00 52.22 92 ARG A O 1
ATOM 734 N N . MET A 1 93 ? 20.270 -9.506 -48.280 1.00 49.31 93 MET A N 1
ATOM 735 C CA . MET A 1 93 ? 19.307 -9.015 -47.302 1.00 49.31 93 MET A CA 1
ATOM 736 C C . MET A 1 93 ? 19.464 -7.503 -47.211 1.00 49.31 93 MET A C 1
ATOM 738 O O . MET A 1 93 ? 20.174 -6.980 -46.354 1.00 49.31 93 MET A O 1
ATOM 742 N N . THR A 1 94 ? 18.807 -6.787 -48.121 1.00 55.81 94 THR A N 1
ATOM 743 C CA . THR A 1 94 ? 18.522 -5.367 -47.931 1.00 55.81 94 THR A CA 1
ATOM 744 C C . THR A 1 94 ? 17.568 -5.272 -46.746 1.00 55.81 94 THR A C 1
ATOM 746 O O . THR A 1 94 ? 16.350 -5.219 -46.900 1.00 55.81 94 THR A O 1
ATOM 749 N N . PHE A 1 95 ? 18.111 -5.328 -45.531 1.00 53.97 95 PHE A N 1
ATOM 750 C CA . PHE A 1 95 ? 17.386 -4.852 -44.371 1.00 53.97 95 PHE A CA 1
ATOM 751 C C . PHE A 1 95 ? 17.023 -3.403 -44.701 1.00 53.97 95 PHE A C 1
ATOM 753 O O . PHE A 1 95 ? 17.937 -2.637 -45.022 1.00 53.97 95 PHE A O 1
ATOM 760 N N . PRO A 1 96 ? 15.733 -3.016 -44.709 1.00 63.53 96 PRO A N 1
ATOM 761 C CA . PRO A 1 96 ? 15.373 -1.617 -44.887 1.00 63.53 96 PRO A CA 1
ATOM 762 C C . PRO A 1 96 ? 16.246 -0.783 -43.944 1.00 63.53 96 PRO A C 1
ATOM 764 O O . PRO A 1 96 ? 16.463 -1.198 -42.805 1.00 63.53 96 PRO A O 1
ATOM 767 N N . GLU A 1 97 ? 16.796 0.343 -44.411 1.00 58.34 97 GLU A N 1
ATOM 768 C CA . GLU A 1 97 ? 17.736 1.188 -43.641 1.00 58.34 97 GLU A CA 1
ATOM 769 C C . GLU A 1 97 ? 17.251 1.459 -42.209 1.00 58.34 97 GLU A C 1
ATOM 771 O O . GLU A 1 97 ? 18.043 1.566 -41.272 1.00 58.34 97 GLU A O 1
ATOM 776 N N . THR A 1 98 ? 15.930 1.477 -42.023 1.00 59.44 98 THR A N 1
ATOM 777 C CA . THR A 1 98 ? 15.257 1.551 -40.730 1.00 59.44 98 THR A CA 1
ATOM 778 C C . THR A 1 98 ? 15.652 0.425 -39.766 1.00 59.44 98 THR A C 1
ATOM 780 O O . THR A 1 98 ? 15.917 0.717 -38.605 1.00 59.44 98 THR A O 1
ATOM 783 N N . LEU A 1 99 ? 15.753 -0.834 -40.206 1.00 58.59 99 LEU A N 1
ATOM 784 C CA . LEU A 1 99 ? 16.160 -1.981 -39.383 1.00 58.59 99 LEU A CA 1
ATOM 785 C C . LEU A 1 99 ? 17.662 -1.982 -39.072 1.00 58.59 99 LEU A C 1
ATOM 787 O O . LEU A 1 99 ? 18.028 -2.269 -37.935 1.00 58.59 99 LEU A O 1
ATOM 791 N N . LEU A 1 100 ? 18.528 -1.594 -40.015 1.00 57.66 100 LEU A N 1
ATOM 792 C CA . LEU A 1 100 ? 19.968 -1.433 -39.748 1.00 57.66 100 LEU A CA 1
ATOM 793 C C . LEU A 1 100 ? 20.228 -0.307 -38.736 1.00 57.66 100 LEU A C 1
ATOM 795 O O . LEU A 1 100 ? 21.031 -0.471 -37.814 1.00 57.66 100 LEU A O 1
ATOM 799 N N . PHE A 1 101 ? 19.468 0.790 -38.822 1.00 58.22 101 PHE A N 1
ATOM 800 C CA . PHE A 1 101 ? 19.463 1.844 -37.808 1.00 58.22 101 PHE A CA 1
ATOM 801 C C . PHE A 1 101 ? 18.986 1.340 -36.436 1.00 58.22 101 PHE A C 1
ATOM 803 O O . PHE A 1 101 ? 19.469 1.836 -35.424 1.00 58.22 101 PHE A O 1
ATOM 810 N N . MET A 1 102 ? 18.093 0.341 -36.366 1.00 57.59 102 MET A N 1
ATOM 811 C CA . MET A 1 102 ? 17.657 -0.261 -35.093 1.00 57.59 102 MET A CA 1
ATOM 812 C C . MET A 1 102 ? 18.650 -1.270 -34.490 1.00 57.59 102 MET A C 1
ATOM 814 O O . MET A 1 102 ? 18.486 -1.608 -33.312 1.00 57.59 102 MET A O 1
ATOM 818 N N . ILE A 1 103 ? 19.619 -1.754 -35.279 1.00 68.38 103 ILE A N 1
ATOM 819 C CA . ILE A 1 103 ? 20.629 -2.759 -34.893 1.00 68.38 103 ILE A CA 1
ATOM 820 C C . ILE A 1 103 ? 21.980 -2.104 -34.555 1.00 68.38 103 ILE A C 1
ATOM 822 O O . ILE A 1 103 ? 22.792 -2.705 -33.863 1.00 68.38 103 ILE A O 1
ATOM 826 N N . SER A 1 104 ? 22.215 -0.855 -34.973 1.00 80.06 104 SER A N 1
ATOM 827 C CA . SER A 1 104 ? 23.429 -0.115 -34.606 1.00 80.06 104 SER A CA 1
ATOM 828 C C . SER A 1 104 ? 23.571 0.050 -33.085 1.00 80.06 104 SER A C 1
ATOM 830 O O . SER A 1 104 ? 22.604 0.411 -32.400 1.00 80.06 104 SER A O 1
ATOM 832 N N . ASP A 1 105 ? 24.792 -0.124 -32.574 1.00 84.81 105 ASP A N 1
ATOM 833 C CA . ASP A 1 105 ? 25.136 0.014 -31.153 1.00 84.81 105 ASP A CA 1
ATOM 834 C C . ASP A 1 105 ? 24.714 1.365 -30.559 1.00 84.81 105 ASP A C 1
ATOM 836 O O . ASP A 1 105 ? 24.237 1.429 -29.425 1.00 84.81 105 ASP A O 1
ATOM 840 N N . ASP A 1 106 ? 24.802 2.458 -31.323 1.00 87.25 106 ASP A N 1
ATOM 841 C CA . ASP A 1 106 ? 24.389 3.782 -30.839 1.00 87.25 106 ASP A CA 1
ATOM 842 C C . ASP A 1 106 ? 22.866 3.853 -30.602 1.00 87.25 106 ASP A C 1
ATOM 844 O O . ASP A 1 106 ? 22.388 4.405 -29.603 1.00 87.25 106 ASP A O 1
ATOM 848 N N . SER A 1 107 ? 22.078 3.214 -31.472 1.00 85.12 107 SER A N 1
ATOM 849 C CA . SER A 1 107 ? 20.624 3.114 -31.307 1.00 85.12 107 SER A CA 1
ATOM 850 C C . SER A 1 107 ? 20.252 2.268 -30.082 1.00 85.12 107 SER A C 1
ATOM 852 O O . SER A 1 107 ? 19.349 2.635 -29.314 1.00 85.12 107 SER A O 1
ATOM 854 N N . TYR A 1 108 ? 20.995 1.181 -29.851 1.00 88.50 108 TYR A N 1
ATOM 855 C CA . TYR A 1 108 ? 20.834 0.314 -28.693 1.00 88.50 108 TYR A CA 1
ATOM 856 C C . TYR A 1 108 ? 21.161 1.067 -27.401 1.00 88.50 108 TYR A C 1
ATOM 858 O O . TYR A 1 108 ? 20.343 1.094 -26.479 1.00 88.50 108 TYR A O 1
ATOM 866 N N . LEU A 1 109 ? 22.295 1.769 -27.346 1.00 90.81 109 LEU A N 1
ATOM 867 C CA . LEU A 1 109 ? 22.708 2.548 -26.178 1.00 90.81 109 LEU A CA 1
ATOM 868 C C . LEU A 1 109 ? 21.710 3.662 -25.845 1.00 90.81 109 LEU A C 1
ATOM 870 O O . LEU A 1 109 ? 21.393 3.871 -24.670 1.00 90.81 109 LEU A O 1
ATOM 874 N N . LYS A 1 110 ? 21.166 4.361 -26.851 1.00 90.94 110 LYS A N 1
ATOM 875 C CA . LYS A 1 110 ? 20.107 5.367 -26.648 1.00 90.94 110 LYS A CA 1
ATOM 876 C C . LYS A 1 110 ? 18.846 4.743 -26.050 1.00 90.94 110 LYS A C 1
ATOM 878 O O . LYS A 1 110 ? 18.306 5.268 -25.071 1.00 90.94 110 LYS A O 1
ATOM 883 N N . ARG A 1 111 ? 18.404 3.601 -26.585 1.00 89.31 111 ARG A N 1
ATOM 884 C CA . ARG A 1 111 ? 17.234 2.863 -26.087 1.00 89.31 111 ARG A CA 1
ATOM 885 C C . ARG A 1 111 ? 17.452 2.353 -24.661 1.00 89.31 111 ARG A C 1
ATOM 887 O O . ARG A 1 111 ? 16.602 2.563 -23.798 1.00 89.31 111 ARG A O 1
ATOM 894 N N . HIS A 1 112 ? 18.615 1.773 -24.387 1.00 92.88 112 HIS A N 1
ATOM 895 C CA . HIS A 1 112 ? 18.992 1.290 -23.063 1.00 92.88 112 HIS A CA 1
ATOM 896 C C . HIS A 1 112 ? 19.034 2.431 -22.034 1.00 92.88 112 HIS A C 1
ATOM 898 O O . HIS A 1 112 ? 18.434 2.330 -20.963 1.00 92.88 112 HIS A O 1
ATOM 904 N N . LYS A 1 113 ? 19.654 3.571 -22.376 1.00 94.62 113 LYS A N 1
ATOM 905 C CA . LYS A 1 113 ? 19.654 4.775 -21.526 1.00 94.62 113 LYS A CA 1
ATOM 906 C C . LYS A 1 113 ? 18.233 5.272 -21.245 1.00 94.62 113 LYS A C 1
ATOM 908 O O . LYS A 1 113 ? 17.956 5.685 -20.118 1.00 94.62 113 LYS A O 1
ATOM 913 N N . ARG A 1 114 ? 17.334 5.229 -22.236 1.00 94.56 114 ARG A N 1
ATOM 914 C CA . ARG A 1 114 ? 15.919 5.591 -22.062 1.00 94.56 114 ARG A CA 1
ATOM 915 C C . ARG A 1 114 ? 15.224 4.653 -21.076 1.00 94.56 114 ARG A C 1
ATOM 917 O O . ARG A 1 114 ? 14.642 5.152 -20.118 1.00 94.56 114 ARG A O 1
ATOM 924 N N . TYR A 1 115 ? 15.325 3.336 -21.259 1.00 94.88 115 TYR A N 1
ATOM 925 C CA . TYR A 1 115 ? 14.700 2.369 -20.350 1.00 94.88 115 TYR A CA 1
ATOM 926 C C . TYR A 1 115 ? 15.245 2.473 -18.928 1.00 94.88 115 TYR A C 1
ATOM 928 O O . TYR A 1 115 ? 14.464 2.553 -17.988 1.00 94.88 115 TYR A O 1
ATOM 936 N N . LYS A 1 116 ? 16.564 2.618 -18.766 1.00 94.81 116 LYS A N 1
ATOM 937 C CA . LYS A 1 116 ? 17.188 2.823 -17.452 1.00 94.81 116 LYS A CA 1
ATOM 938 C C . LYS A 1 116 ? 16.660 4.074 -16.741 1.00 94.81 116 LYS A C 1
ATOM 940 O O . LYS A 1 116 ? 16.456 4.062 -15.529 1.00 94.81 116 LYS A O 1
ATOM 945 N N . LYS A 1 117 ? 16.440 5.170 -17.478 1.00 95.00 117 LYS A N 1
ATOM 946 C CA . LYS A 1 117 ? 15.842 6.398 -16.923 1.00 95.00 117 LYS A CA 1
ATOM 947 C C . LYS A 1 117 ? 14.372 6.202 -16.555 1.00 95.00 117 LYS A C 1
ATOM 949 O O . LYS A 1 117 ? 13.975 6.660 -15.486 1.00 95.00 117 LYS A O 1
ATOM 954 N N . LEU A 1 118 ? 13.590 5.545 -17.414 1.00 95.44 118 LEU 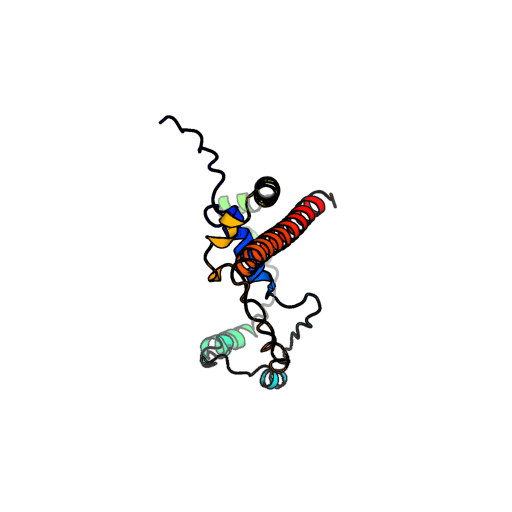A N 1
ATOM 955 C CA . LEU A 1 118 ? 12.175 5.264 -17.158 1.00 95.44 118 LEU A CA 1
ATOM 956 C C . LEU A 1 118 ? 12.007 4.385 -15.921 1.00 95.44 118 LEU A C 1
ATOM 958 O O . LEU A 1 118 ? 11.318 4.789 -14.993 1.00 95.44 118 LEU A O 1
ATOM 962 N N . GLU A 1 119 ? 12.730 3.271 -15.854 1.00 94.56 119 GLU A N 1
ATOM 963 C CA . GLU A 1 119 ? 12.706 2.357 -14.714 1.00 94.56 119 GLU A CA 1
ATOM 964 C C . GLU A 1 119 ? 13.120 3.065 -13.418 1.00 94.56 119 GLU A C 1
ATOM 966 O O . GLU A 1 119 ? 12.449 2.954 -12.392 1.00 94.56 119 GLU A O 1
ATOM 971 N N . LYS A 1 120 ? 14.196 3.865 -13.454 1.00 93.88 120 LYS A N 1
ATOM 972 C CA . LYS A 1 120 ? 14.603 4.674 -12.297 1.00 93.88 120 LYS A CA 1
ATOM 973 C C . LYS A 1 120 ? 13.492 5.640 -11.864 1.00 93.88 120 LYS A C 1
ATOM 975 O O . LYS A 1 120 ? 13.276 5.813 -10.666 1.00 93.88 120 LYS A O 1
ATOM 980 N N . GLY A 1 121 ? 12.808 6.266 -12.820 1.00 94.25 121 GLY A N 1
ATOM 981 C CA . GLY A 1 121 ? 11.693 7.173 -12.558 1.00 94.25 121 GLY A CA 1
ATOM 982 C C . GLY A 1 121 ? 10.478 6.463 -11.961 1.00 94.25 121 GLY A C 1
ATOM 983 O O . GLY A 1 121 ? 9.898 6.954 -10.996 1.00 94.25 121 GLY A O 1
ATOM 984 N N . GLU A 1 122 ? 10.114 5.296 -12.485 1.00 94.00 122 GLU A N 1
ATOM 985 C CA . GLU A 1 122 ? 9.015 4.481 -11.961 1.00 94.00 122 GLU A CA 1
ATOM 986 C C . GLU A 1 122 ? 9.296 4.006 -10.539 1.00 94.00 122 GLU A C 1
ATOM 988 O O . GLU A 1 122 ? 8.451 4.191 -9.663 1.00 94.00 122 GLU A O 1
ATOM 993 N N . ARG A 1 123 ? 10.508 3.501 -10.277 1.00 91.25 123 ARG A N 1
ATOM 994 C CA . ARG A 1 123 ? 10.938 3.112 -8.927 1.00 91.25 123 ARG A CA 1
ATOM 995 C C . ARG A 1 123 ? 10.866 4.282 -7.946 1.00 91.25 123 ARG A C 1
ATOM 997 O O . ARG A 1 123 ? 10.399 4.105 -6.823 1.00 91.25 123 ARG A O 1
ATOM 1004 N N . LEU A 1 124 ? 11.286 5.482 -8.360 1.00 92.38 124 LEU A N 1
ATOM 1005 C CA . LEU A 1 124 ? 11.190 6.680 -7.522 1.00 92.38 124 LEU A CA 1
ATOM 1006 C C . LEU A 1 124 ? 9.729 7.025 -7.204 1.00 92.38 124 LEU A C 1
ATOM 1008 O O . LEU A 1 124 ? 9.386 7.195 -6.039 1.00 92.38 124 LEU A O 1
ATOM 1012 N N . ARG A 1 125 ? 8.854 7.045 -8.217 1.00 94.19 125 ARG A N 1
ATOM 1013 C CA . ARG A 1 125 ? 7.419 7.322 -8.034 1.00 94.19 125 ARG A CA 1
ATOM 1014 C C . ARG A 1 125 ? 6.743 6.288 -7.135 1.00 94.19 125 ARG A C 1
ATOM 1016 O O . ARG A 1 125 ? 5.917 6.648 -6.303 1.00 94.19 125 ARG A O 1
ATOM 1023 N N . GLN A 1 126 ? 7.063 5.005 -7.299 1.00 93.38 126 GLN A N 1
ATOM 1024 C CA . GLN A 1 126 ? 6.549 3.937 -6.437 1.00 93.38 126 GLN A CA 1
ATOM 1025 C C . GLN A 1 126 ? 7.014 4.128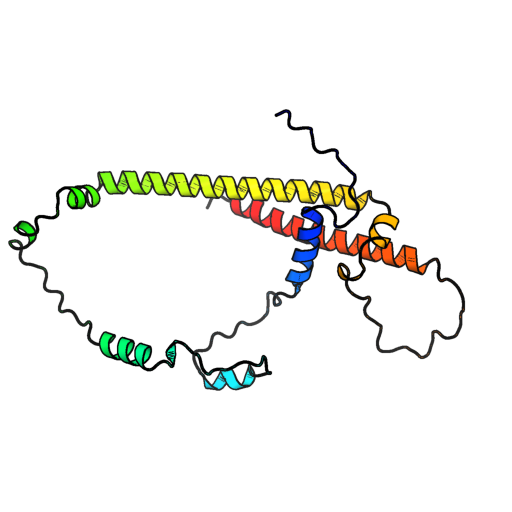 -4.992 1.00 93.38 126 GLN A C 1
ATOM 1027 O O . GLN A 1 126 ? 6.202 4.041 -4.073 1.00 93.38 126 GLN A O 1
ATOM 1032 N N . ARG A 1 127 ? 8.289 4.472 -4.788 1.00 91.88 127 ARG A N 1
ATOM 1033 C CA . ARG A 1 127 ? 8.831 4.772 -3.460 1.00 91.88 127 ARG A CA 1
ATOM 1034 C C . ARG A 1 127 ? 8.151 5.980 -2.813 1.00 91.88 127 ARG A C 1
ATOM 1036 O O . ARG A 1 127 ? 7.779 5.898 -1.649 1.00 91.88 127 ARG A O 1
ATOM 1043 N N . GLU A 1 128 ? 7.957 7.072 -3.546 1.00 94.81 128 GLU A N 1
ATOM 1044 C CA . GLU A 1 128 ? 7.249 8.262 -3.049 1.00 94.81 128 GLU A CA 1
ATOM 1045 C C . GLU A 1 128 ? 5.800 7.938 -2.671 1.00 94.81 128 GLU A C 1
ATOM 1047 O O . GLU A 1 128 ? 5.331 8.343 -1.607 1.00 94.81 128 GLU A O 1
ATOM 1052 N N . LYS A 1 129 ? 5.103 7.145 -3.497 1.00 94.69 129 LYS A N 1
ATOM 1053 C CA . LYS A 1 129 ? 3.756 6.649 -3.180 1.00 94.69 129 LYS A CA 1
ATOM 1054 C C . LYS A 1 129 ? 3.750 5.833 -1.889 1.00 94.69 129 LYS A C 1
ATOM 1056 O O . LYS A 1 129 ? 2.919 6.096 -1.024 1.00 94.69 129 LYS A O 1
ATOM 1061 N N . LEU A 1 130 ? 4.681 4.889 -1.738 1.00 93.50 130 LEU A N 1
ATOM 1062 C CA . LEU A 1 130 ? 4.813 4.083 -0.522 1.00 93.50 130 LEU A CA 1
ATOM 1063 C C . LEU A 1 130 ? 5.119 4.949 0.705 1.00 93.50 130 LEU A C 1
ATOM 1065 O O . LEU A 1 130 ? 4.508 4.761 1.753 1.00 93.50 130 LEU A O 1
ATOM 1069 N N . GLN A 1 131 ? 6.007 5.935 0.575 1.00 94.81 131 GLN A N 1
ATOM 1070 C CA . GLN A 1 131 ? 6.346 6.862 1.654 1.00 94.81 131 GLN A CA 1
ATOM 1071 C C . GLN A 1 131 ? 5.138 7.703 2.077 1.00 94.81 131 GLN A C 1
ATOM 1073 O O . GLN A 1 131 ? 4.884 7.873 3.269 1.00 94.81 131 GLN A O 1
ATOM 1078 N N . HIS A 1 132 ? 4.371 8.201 1.111 1.00 94.69 132 HIS A N 1
ATOM 1079 C CA . HIS A 1 132 ? 3.158 8.960 1.377 1.00 94.69 132 HIS A CA 1
ATOM 1080 C C . HIS A 1 132 ? 2.069 8.098 2.036 1.00 94.69 132 HIS A C 1
ATOM 1082 O O . HIS A 1 132 ? 1.422 8.552 2.980 1.00 94.69 132 HIS A O 1
ATOM 1088 N N . LEU A 1 133 ? 1.895 6.846 1.596 1.00 94.12 133 LEU A N 1
ATOM 1089 C CA . LEU A 1 133 ? 0.991 5.891 2.246 1.00 94.12 133 LEU A CA 1
ATOM 1090 C C . LEU A 1 133 ? 1.425 5.596 3.686 1.00 94.12 133 LEU A C 1
ATOM 1092 O O . LEU A 1 133 ? 0.603 5.678 4.596 1.00 94.12 133 LEU A O 1
ATOM 1096 N N . TYR A 1 134 ? 2.714 5.339 3.911 1.00 94.94 134 TYR A N 1
ATOM 1097 C CA . TYR A 1 134 ? 3.275 5.130 5.246 1.00 94.94 134 TYR A CA 1
ATOM 1098 C C . TYR A 1 134 ? 3.061 6.345 6.161 1.00 94.94 134 TYR A C 1
ATOM 1100 O O . TYR A 1 134 ? 2.690 6.195 7.326 1.00 94.94 134 TYR A O 1
ATOM 1108 N N . TYR A 1 135 ? 3.248 7.560 5.642 1.00 95.56 135 TYR A N 1
ATOM 1109 C CA . TYR A 1 135 ? 2.988 8.788 6.391 1.00 95.56 135 TYR A CA 1
ATOM 1110 C C . TYR A 1 135 ? 1.507 8.929 6.766 1.00 95.56 135 TYR A C 1
ATOM 1112 O O . TYR A 1 135 ? 1.192 9.105 7.943 1.00 95.56 135 TYR A O 1
ATOM 1120 N N . LYS A 1 136 ? 0.597 8.783 5.792 1.00 95.06 136 LYS A N 1
ATOM 1121 C CA . LYS A 1 136 ? -0.855 8.853 6.022 1.00 95.06 136 LYS A CA 1
ATOM 1122 C C . LYS A 1 136 ? -1.331 7.824 7.039 1.00 95.06 136 LYS A C 1
ATOM 1124 O O . LYS A 1 136 ? -2.139 8.144 7.906 1.00 95.06 136 LYS A O 1
ATOM 1129 N N . LEU A 1 137 ? -0.812 6.605 6.951 1.00 95.00 137 LEU A N 1
ATOM 1130 C CA . LEU A 1 137 ? -1.133 5.551 7.897 1.00 95.00 137 LEU A CA 1
ATOM 1131 C C . LEU A 1 137 ? -0.673 5.898 9.312 1.00 95.00 137 LEU A C 1
ATOM 1133 O O . LEU A 1 137 ? -1.440 5.735 10.252 1.00 95.00 137 LEU A O 1
ATOM 1137 N N . ASN A 1 138 ? 0.541 6.424 9.477 1.00 95.06 138 ASN A N 1
ATOM 1138 C CA . ASN A 1 138 ? 1.025 6.848 10.789 1.00 95.06 138 ASN A CA 1
ATOM 1139 C C . ASN A 1 138 ? 0.230 8.026 11.361 1.00 95.06 138 ASN A C 1
ATOM 1141 O O . ASN A 1 138 ? -0.035 8.053 12.564 1.00 95.06 138 ASN A O 1
ATOM 1145 N N . GLU A 1 139 ? -0.181 8.987 10.529 1.00 94.31 139 GLU A N 1
ATOM 1146 C CA . GLU A 1 139 ? -1.122 10.025 10.963 1.00 94.31 139 GLU A CA 1
ATOM 1147 C C . GLU A 1 139 ? -2.447 9.410 11.420 1.00 94.31 139 GLU A C 1
ATOM 1149 O O . GLU A 1 139 ? -2.946 9.766 12.490 1.00 94.31 139 GLU A O 1
ATOM 1154 N N . ARG A 1 140 ? -2.990 8.445 10.668 1.00 92.44 140 ARG A N 1
ATOM 1155 C CA . ARG A 1 140 ? -4.236 7.775 11.046 1.00 92.44 140 ARG A CA 1
ATOM 1156 C C . ARG A 1 140 ? -4.088 6.959 12.328 1.00 92.44 140 ARG A C 1
ATOM 1158 O O . ARG A 1 140 ? -4.958 7.049 13.179 1.00 92.44 140 ARG A O 1
ATOM 1165 N N . ILE A 1 141 ? -2.972 6.261 12.545 1.00 94.06 141 ILE A N 1
ATOM 1166 C CA . ILE A 1 141 ? -2.686 5.560 13.811 1.00 94.06 141 ILE A CA 1
ATOM 1167 C C . ILE A 1 141 ? -2.713 6.536 14.990 1.00 94.06 141 ILE A C 1
ATOM 1169 O O . ILE A 1 141 ? -3.300 6.229 16.026 1.00 94.06 141 ILE A O 1
ATOM 1173 N N . LYS A 1 142 ? -2.109 7.722 14.843 1.00 94.12 142 LYS A N 1
ATOM 1174 C CA . LYS A 1 142 ? -2.158 8.757 15.888 1.00 94.12 142 LYS A CA 1
ATOM 1175 C C . LYS A 1 142 ? -3.592 9.208 16.162 1.00 94.12 142 LYS A C 1
ATOM 1177 O O . LYS A 1 142 ? -3.954 9.339 17.324 1.00 94.12 142 LYS A O 1
ATOM 1182 N N . GLN A 1 143 ? -4.405 9.378 15.120 1.00 91.94 143 GLN A N 1
ATOM 1183 C CA . GLN A 1 143 ? -5.823 9.716 15.267 1.00 91.94 143 GLN A CA 1
ATOM 1184 C C . GLN A 1 143 ? -6.614 8.600 15.958 1.00 91.94 143 GLN A C 1
ATOM 1186 O O . GLN A 1 143 ? -7.324 8.875 16.913 1.00 91.94 143 GLN A O 1
ATOM 1191 N N . LEU A 1 144 ? -6.453 7.339 15.549 1.00 91.00 144 LEU A N 1
ATOM 1192 C CA . LEU A 1 144 ? -7.128 6.190 16.169 1.00 91.00 144 LEU A CA 1
ATOM 1193 C C . LEU A 1 144 ? -6.761 6.037 17.656 1.00 91.00 144 LEU A C 1
ATOM 1195 O O . LEU A 1 144 ? -7.576 5.603 18.470 1.00 91.00 144 LEU A O 1
ATOM 1199 N N . ARG A 1 145 ? -5.541 6.436 18.038 1.00 91.50 145 ARG A N 1
ATOM 1200 C CA . ARG A 1 145 ? -5.124 6.511 19.445 1.00 91.50 145 ARG A CA 1
ATOM 1201 C C . ARG A 1 145 ? -5.784 7.653 20.213 1.00 91.50 145 ARG A C 1
ATOM 1203 O O . ARG A 1 145 ? -5.903 7.520 21.420 1.00 91.50 145 ARG A O 1
ATOM 1210 N N . SER A 1 146 ? -6.201 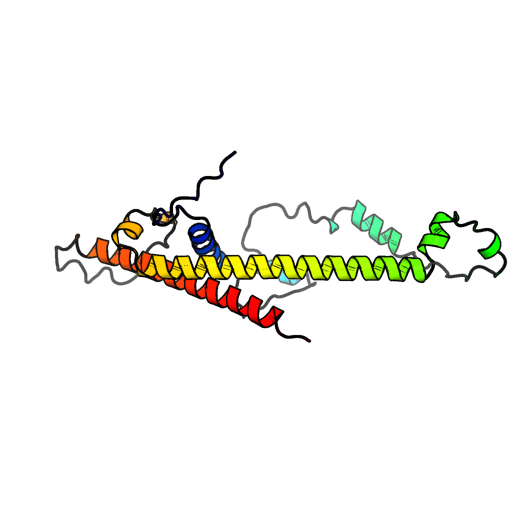8.737 19.572 1.00 90.25 146 SER A N 1
ATOM 1211 C CA . SER A 1 146 ? -6.883 9.855 20.239 1.00 90.25 146 SER A CA 1
ATOM 1212 C C . SER A 1 146 ? -8.406 9.832 20.092 1.00 90.25 146 SER A C 1
ATOM 1214 O O . SER A 1 146 ? -9.063 10.686 20.668 1.00 90.25 146 SER A O 1
ATOM 1216 N N . MET A 1 147 ? -8.963 8.929 19.280 1.00 88.06 147 MET A N 1
ATOM 1217 C CA . MET A 1 147 ? -10.405 8.821 19.051 1.00 88.06 147 MET A CA 1
ATOM 1218 C C . MET A 1 147 ? -11.127 8.183 20.239 1.00 88.06 147 MET A C 1
ATOM 1220 O O . MET A 1 147 ? -10.607 7.255 20.865 1.00 88.06 147 MET A O 1
ATOM 1224 N N . ASP A 1 148 ? -12.346 8.661 20.486 1.00 87.50 148 ASP A N 1
ATOM 1225 C CA . ASP A 1 148 ? -13.235 8.145 21.522 1.00 87.50 148 ASP A CA 1
ATOM 1226 C C . ASP A 1 148 ? -13.768 6.753 21.165 1.00 87.50 148 ASP A C 1
ATOM 1228 O O . ASP A 1 148 ? -13.952 6.408 19.996 1.00 87.50 148 ASP A O 1
ATOM 1232 N N . ILE A 1 149 ? -14.043 5.948 22.193 1.00 86.81 149 ILE A N 1
ATOM 1233 C CA . ILE A 1 149 ? -14.505 4.555 22.061 1.00 86.81 149 ILE A CA 1
ATOM 1234 C C . ILE A 1 149 ? -15.844 4.471 21.305 1.00 86.81 149 ILE A C 1
ATOM 1236 O O . ILE A 1 149 ? -16.053 3.551 20.514 1.00 86.81 149 ILE A O 1
ATOM 1240 N N . SER A 1 150 ? -16.708 5.474 21.466 1.00 85.00 150 SER A N 1
ATOM 1241 C CA . SER A 1 150 ? -18.019 5.567 20.809 1.00 85.00 150 SER A CA 1
ATOM 1242 C C . SER A 1 150 ? -17.943 5.559 19.275 1.00 85.00 150 SER A C 1
ATOM 1244 O O . SER A 1 150 ? -18.848 5.055 18.608 1.00 85.00 150 SER A O 1
ATOM 1246 N N . GLU A 1 151 ? -16.845 6.049 18.691 1.00 85.56 151 GLU A N 1
ATOM 1247 C CA . GLU A 1 151 ? -16.625 6.029 17.238 1.00 85.56 151 GLU A CA 1
ATOM 1248 C C . GLU A 1 151 ? -16.398 4.607 16.695 1.00 85.56 151 GLU A C 1
ATOM 1250 O O . GLU A 1 151 ? -16.667 4.335 15.524 1.00 85.56 151 GLU A O 1
ATOM 1255 N N . PHE A 1 152 ? -15.926 3.685 17.539 1.00 85.44 152 PHE A N 1
ATOM 1256 C CA . PHE A 1 152 ? -15.700 2.278 17.188 1.00 85.44 152 PHE A CA 1
ATOM 1257 C C . PHE A 1 152 ? -16.948 1.418 17.415 1.00 85.44 152 PHE A C 1
ATOM 1259 O O . PHE A 1 152 ? -17.149 0.411 16.729 1.00 85.44 152 PHE A O 1
ATOM 1266 N N . GLU A 1 153 ? -17.809 1.820 18.347 1.00 81.88 153 GLU A N 1
ATOM 1267 C CA . GLU A 1 153 ? -19.108 1.183 18.581 1.00 81.88 153 GLU A CA 1
ATOM 1268 C C . GLU A 1 153 ? -20.063 1.415 17.403 1.00 81.88 153 GLU A C 1
ATOM 1270 O O . GLU A 1 153 ? -20.721 0.478 16.950 1.00 81.88 153 GLU A O 1
ATOM 1275 N N . GLY A 1 154 ? -20.079 2.636 16.852 1.00 79.62 154 GLY A N 1
ATOM 1276 C CA . GLY A 1 154 ? -20.930 3.003 15.714 1.00 79.62 154 GLY A CA 1
ATOM 1277 C C . GLY A 1 154 ? -20.523 2.388 14.369 1.00 79.62 154 GLY A C 1
ATOM 1278 O O . GLY A 1 154 ? -21.288 2.465 13.406 1.00 79.62 154 GLY A O 1
ATOM 1279 N N . ALA A 1 155 ? -19.336 1.786 14.279 1.00 80.69 155 ALA A N 1
ATOM 1280 C CA . ALA A 1 155 ? -18.881 1.101 13.076 1.00 80.69 155 ALA A CA 1
ATOM 1281 C C . ALA A 1 155 ? -19.595 -0.260 12.905 1.00 80.69 155 ALA A C 1
ATOM 1283 O O . ALA A 1 155 ? -19.890 -0.939 13.896 1.00 80.69 155 ALA A O 1
ATOM 1284 N N . PRO A 1 156 ? -19.879 -0.695 11.663 1.00 81.62 156 PRO A N 1
ATOM 1285 C CA . PRO A 1 156 ? -20.595 -1.941 11.423 1.00 81.62 156 PRO A CA 1
ATOM 1286 C C . PRO A 1 156 ? -19.787 -3.144 11.921 1.00 81.62 156 PRO A C 1
ATOM 1288 O O . PRO A 1 156 ? -18.603 -3.295 11.614 1.00 81.62 156 PRO A O 1
ATOM 1291 N N . ALA A 1 157 ? -20.452 -4.036 12.659 1.00 78.44 157 ALA A N 1
ATOM 1292 C CA . ALA A 1 157 ? -19.818 -5.198 13.282 1.00 78.44 157 ALA A CA 1
ATOM 1293 C C . ALA A 1 157 ? -19.123 -6.127 12.271 1.00 78.44 157 ALA A C 1
ATOM 1295 O O . ALA A 1 157 ? -18.152 -6.777 12.631 1.00 78.44 157 ALA A O 1
ATOM 1296 N N . SER A 1 158 ? -19.556 -6.142 11.003 1.00 79.12 158 SER A N 1
ATOM 1297 C CA . SER A 1 158 ? -18.945 -6.931 9.923 1.00 79.12 158 SER A CA 1
ATOM 1298 C C . SER A 1 158 ? -17.503 -6.531 9.589 1.00 79.12 158 SER A C 1
ATOM 1300 O O . SER A 1 158 ? -16.774 -7.326 9.004 1.00 79.12 158 SER A O 1
ATOM 1302 N N . MET A 1 159 ? -17.077 -5.313 9.943 1.00 78.69 159 MET A N 1
ATOM 1303 C CA . MET A 1 159 ? -15.684 -4.871 9.784 1.00 78.69 159 MET A CA 1
ATOM 1304 C C . MET A 1 159 ? -14.762 -5.462 10.862 1.00 78.69 159 MET A C 1
ATOM 1306 O O . MET A 1 159 ? -13.538 -5.480 10.716 1.00 78.69 159 MET A O 1
ATOM 1310 N N . PHE A 1 160 ? -15.337 -5.982 11.946 1.00 81.75 160 PHE A N 1
ATOM 1311 C CA . PHE A 1 160 ? -14.640 -6.559 13.089 1.00 81.75 160 PHE A CA 1
ATOM 1312 C C . PHE A 1 160 ? -14.916 -8.067 13.160 1.00 81.75 160 PHE A C 1
ATOM 1314 O O . PHE A 1 160 ? -15.908 -8.548 12.619 1.00 81.75 160 PHE A O 1
ATOM 1321 N N . PRO A 1 161 ? -14.018 -8.883 13.729 1.00 71.94 161 PRO A N 1
ATOM 1322 C CA . PRO A 1 161 ? -14.243 -10.306 13.815 1.00 71.94 161 PRO A CA 1
ATOM 1323 C C . PRO A 1 161 ? -15.291 -10.512 14.888 1.00 71.94 161 PRO A C 1
ATOM 1325 O O . PRO A 1 161 ? -15.282 -9.846 15.937 1.00 71.94 161 PRO A O 1
ATOM 1328 N N . SER A 1 162 ? -16.166 -11.476 14.648 1.00 68.75 162 SER A N 1
ATOM 1329 C CA . SER A 1 162 ? -17.001 -12.008 15.709 1.00 68.75 162 SER A CA 1
ATOM 1330 C C . SER A 1 162 ? -16.098 -12.390 16.879 1.00 68.75 162 SER A C 1
ATOM 1332 O O . SER A 1 162 ? -15.015 -12.952 16.691 1.00 68.75 162 SER A O 1
ATOM 1334 N N . THR A 1 163 ? -16.502 -12.014 18.090 1.00 63.72 163 THR A N 1
ATOM 1335 C CA . THR A 1 163 ? -15.861 -12.536 19.293 1.00 63.72 163 THR A CA 1
ATOM 1336 C C . THR A 1 163 ? -15.857 -14.063 19.186 1.00 63.72 163 THR A C 1
ATOM 1338 O O . THR A 1 163 ? -16.871 -14.632 18.769 1.00 63.72 163 THR A O 1
ATOM 1341 N N . PRO A 1 164 ? -14.735 -14.747 19.478 1.00 53.66 164 PRO A N 1
ATOM 1342 C CA . PRO A 1 164 ? -14.754 -16.197 19.536 1.00 53.66 164 PRO A CA 1
ATOM 1343 C C . PRO A 1 164 ? -15.791 -16.576 20.592 1.00 53.66 164 PRO A C 1
ATOM 1345 O O . PRO A 1 164 ? -15.613 -16.308 21.779 1.00 53.66 164 PRO A O 1
ATOM 1348 N N . SER A 1 165 ? -16.922 -17.118 20.141 1.00 45.16 165 SER A N 1
ATOM 1349 C CA . SER A 1 165 ? -17.890 -17.741 21.029 1.00 45.16 165 SER A CA 1
ATOM 1350 C C . SER A 1 165 ? -17.143 -18.892 21.687 1.00 45.16 165 SER A C 1
ATOM 1352 O O . SER A 1 165 ? -16.729 -19.830 21.007 1.00 45.16 165 SER A O 1
ATOM 1354 N N . GLY A 1 166 ? -16.855 -18.753 22.981 1.00 41.75 166 GLY A N 1
ATOM 1355 C CA . GLY A 1 166 ? -16.214 -19.794 23.766 1.00 41.75 166 GLY A CA 1
ATOM 1356 C C . GLY A 1 166 ? -17.078 -21.044 23.723 1.00 41.75 166 GLY A C 1
ATOM 1357 O O . GLY A 1 166 ? -18.082 -21.141 24.426 1.00 41.75 166 GLY A O 1
ATOM 1358 N N . VAL A 1 167 ? -16.700 -21.999 22.881 1.00 45.59 167 VAL A N 1
ATOM 1359 C CA . VAL A 1 167 ? -17.193 -23.364 22.989 1.00 45.59 167 VAL A CA 1
ATOM 1360 C C . VAL A 1 167 ? -16.407 -23.989 24.141 1.00 45.59 167 VAL A C 1
ATOM 1362 O O . VAL A 1 167 ? -15.181 -24.043 24.079 1.00 45.59 167 VAL A O 1
ATOM 1365 N N . HIS A 1 168 ? -17.146 -24.427 25.166 1.00 40.44 168 HIS A N 1
ATOM 1366 C CA . HIS A 1 168 ? -16.719 -25.063 26.426 1.00 40.44 168 HIS A CA 1
ATOM 1367 C C . HIS A 1 168 ? -16.421 -24.133 27.617 1.00 40.44 168 HIS A C 1
ATOM 1369 O O . HIS A 1 168 ? -15.284 -23.983 28.035 1.00 40.44 168 HIS A O 1
ATOM 1375 N N . ASP A 1 169 ? -17.477 -23.535 28.181 1.00 37.50 169 ASP A N 1
ATOM 1376 C CA . ASP A 1 169 ? -17.829 -23.699 29.610 1.00 37.50 169 ASP A CA 1
ATOM 1377 C C . ASP A 1 169 ? -19.189 -23.036 29.908 1.00 37.50 169 ASP A C 1
ATOM 1379 O O . ASP A 1 169 ? -19.341 -22.098 30.689 1.00 37.50 169 ASP A O 1
ATOM 1383 N N . ALA A 1 170 ? -20.240 -23.559 29.272 1.00 39.84 170 ALA A N 1
ATOM 1384 C CA . ALA A 1 170 ? -21.625 -23.120 29.471 1.00 39.84 170 ALA A CA 1
ATOM 1385 C C . ALA A 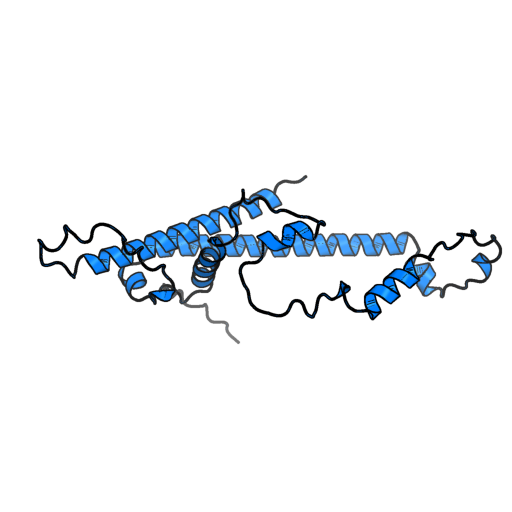1 170 ? -22.254 -23.613 30.797 1.00 39.84 170 ALA A C 1
ATOM 1387 O O . ALA A 1 170 ? -23.474 -23.628 30.930 1.00 39.84 170 ALA A O 1
ATOM 1388 N N . ALA A 1 171 ? -21.449 -24.015 31.787 1.00 41.91 171 ALA A N 1
ATOM 1389 C CA . ALA A 1 171 ? -21.939 -24.565 33.055 1.00 41.91 171 ALA A CA 1
ATOM 1390 C C . ALA A 1 171 ? -21.700 -23.667 34.285 1.00 41.91 171 ALA A C 1
ATOM 1392 O O . ALA A 1 171 ? -22.069 -24.062 35.389 1.00 41.91 171 ALA A O 1
ATOM 1393 N N . LYS A 1 172 ? -21.120 -22.460 34.151 1.00 43.25 172 LYS A N 1
ATOM 1394 C CA . LYS A 1 172 ? -20.815 -21.626 35.337 1.00 43.25 172 LYS A CA 1
ATOM 1395 C C . LYS A 1 172 ? -21.141 -20.133 35.250 1.00 43.25 172 LYS A C 1
ATOM 1397 O O . LYS A 1 172 ? -20.703 -19.372 36.106 1.00 43.25 172 LYS A O 1
ATOM 1402 N N . ILE A 1 173 ? -21.957 -19.705 34.284 1.00 45.84 173 ILE A N 1
ATOM 1403 C CA . ILE A 1 173 ? -22.385 -18.297 34.153 1.00 45.84 173 ILE A CA 1
ATOM 1404 C C . ILE A 1 173 ? -23.920 -18.196 34.084 1.00 45.84 173 ILE A C 1
ATOM 1406 O O . ILE A 1 173 ? -24.486 -17.536 33.224 1.00 45.84 173 ILE A O 1
ATOM 1410 N N . ILE A 1 174 ? -24.621 -18.876 34.996 1.00 45.06 174 ILE A N 1
ATOM 1411 C CA . ILE A 1 174 ? -26.046 -18.597 35.297 1.00 45.06 174 ILE A CA 1
ATOM 1412 C C . ILE A 1 174 ? -26.181 -17.948 36.692 1.00 45.06 174 ILE A C 1
ATOM 1414 O O . ILE A 1 174 ? -27.273 -17.761 37.210 1.00 45.06 174 ILE A O 1
ATOM 1418 N N . SER A 1 175 ? -25.072 -17.535 37.319 1.00 43.28 175 SER A N 1
ATOM 1419 C CA . SER A 1 175 ? -25.090 -17.008 38.690 1.00 43.28 175 SER A CA 1
ATOM 1420 C C . SER A 1 175 ? -24.402 -15.655 38.849 1.00 43.28 175 SER A C 1
ATOM 1422 O O . SER A 1 175 ? -23.593 -15.502 39.754 1.00 43.28 175 SER A O 1
ATOM 1424 N N . LEU A 1 176 ? -24.737 -14.668 38.015 1.00 41.66 176 LEU A N 1
ATOM 1425 C CA . LEU A 1 176 ? -24.907 -13.289 38.493 1.00 41.66 176 LEU A CA 1
ATOM 1426 C C . LEU A 1 176 ? -25.525 -12.431 37.382 1.00 41.66 176 LEU A C 1
ATOM 1428 O O . LEU A 1 176 ? -24.905 -12.151 36.360 1.00 41.66 176 LEU A O 1
ATOM 1432 N N . GLY A 1 177 ? -26.778 -12.030 37.582 1.00 44.62 177 GLY A N 1
ATOM 1433 C CA . GLY A 1 177 ? -27.431 -11.048 36.729 1.00 44.62 177 GLY A CA 1
ATOM 1434 C C . GLY A 1 177 ? -26.771 -9.668 36.816 1.00 44.62 177 GLY A C 1
ATOM 1435 O O . GLY A 1 177 ? -26.169 -9.320 37.827 1.00 44.62 177 GLY A O 1
ATOM 1436 N N . LYS A 1 178 ? -27.018 -8.871 35.766 1.00 44.72 178 LYS A N 1
ATOM 1437 C CA . LYS A 1 178 ? -26.682 -7.443 35.585 1.00 44.72 178 LYS A CA 1
ATOM 1438 C C . LYS A 1 178 ? -25.204 -7.143 35.307 1.00 44.72 178 LYS A C 1
ATOM 1440 O O . LYS A 1 178 ? -24.387 -7.207 36.203 1.00 44.72 178 LYS A O 1
ATOM 1445 N N . PHE A 1 179 ? -24.912 -6.715 34.073 1.00 40.75 179 PHE A N 1
ATOM 1446 C CA . PHE A 1 179 ? -24.344 -5.395 33.728 1.00 40.75 179 PHE A CA 1
ATOM 1447 C C . PHE A 1 179 ? -24.224 -5.293 32.193 1.00 40.75 179 PHE A C 1
ATOM 1449 O O . PHE A 1 179 ? -23.167 -5.481 31.609 1.00 40.75 179 PHE A O 1
ATOM 1456 N N . SER A 1 180 ? -25.331 -4.995 31.503 1.00 48.84 180 SER A N 1
ATOM 1457 C CA . SER A 1 180 ? -25.315 -4.827 30.038 1.00 48.84 180 SER A CA 1
ATOM 1458 C C . SER A 1 180 ? -24.592 -3.547 29.580 1.00 48.84 180 SER A C 1
ATOM 1460 O O . SER A 1 180 ? -24.368 -3.392 28.388 1.00 48.84 180 SER A O 1
ATOM 1462 N N . GLY A 1 181 ? -24.225 -2.634 30.490 1.00 47.72 181 GLY A N 1
ATOM 1463 C CA . GLY A 1 181 ? -23.546 -1.368 30.169 1.00 47.72 181 GLY A CA 1
ATOM 1464 C C . GLY A 1 181 ? -22.015 -1.446 30.110 1.00 47.72 181 GLY A C 1
ATOM 1465 O O . GLY A 1 181 ? -21.398 -0.660 29.402 1.00 47.72 181 GLY A O 1
ATOM 1466 N N . THR A 1 182 ? -21.387 -2.407 30.795 1.00 51.50 182 THR A N 1
ATOM 1467 C CA . THR A 1 182 ? -19.922 -2.598 30.755 1.00 51.50 182 THR A CA 1
ATOM 1468 C C . THR A 1 182 ? -19.470 -3.335 29.492 1.00 51.50 182 THR A C 1
ATOM 1470 O O . THR A 1 182 ? -18.350 -3.141 29.026 1.00 51.50 182 THR A O 1
ATOM 1473 N N . SER A 1 183 ? -20.364 -4.130 28.895 1.00 58.38 183 SER A N 1
ATOM 1474 C CA . SER A 1 183 ? -20.093 -4.888 27.671 1.00 58.38 183 SER A CA 1
ATOM 1475 C C . SER A 1 183 ? -19.855 -3.992 26.448 1.00 58.38 183 SER A C 1
ATOM 1477 O O . SER A 1 183 ? -19.003 -4.324 25.629 1.00 58.38 183 SER A O 1
ATOM 1479 N N . TYR A 1 184 ? -20.559 -2.861 26.320 1.00 55.25 184 TYR A N 1
ATOM 1480 C CA . TYR A 1 184 ? -20.427 -1.968 25.156 1.00 55.25 184 TYR A CA 1
ATOM 1481 C C . TYR A 1 184 ? -19.063 -1.272 25.122 1.00 55.25 184 TYR A C 1
ATOM 1483 O O . TYR A 1 184 ? -18.338 -1.408 24.137 1.00 55.25 184 TYR A O 1
ATOM 1491 N N . HIS A 1 185 ? -18.651 -0.685 26.251 1.00 60.34 185 HIS A N 1
ATOM 1492 C CA . HIS A 1 185 ? -17.315 -0.106 26.394 1.00 60.34 185 HIS A CA 1
ATOM 1493 C C . HIS A 1 185 ? -16.209 -1.137 26.130 1.00 60.34 185 HIS A C 1
ATOM 1495 O O . HIS A 1 185 ? -15.253 -0.835 25.419 1.00 60.34 185 HIS A O 1
ATOM 1501 N N . SER A 1 186 ? -16.377 -2.375 26.615 1.00 77.75 186 SER A N 1
ATOM 1502 C CA . SER A 1 186 ? -15.406 -3.448 26.361 1.00 77.75 186 SER A CA 1
ATOM 1503 C C . SER A 1 186 ? -15.325 -3.853 24.883 1.00 77.75 186 SER A C 1
ATOM 1505 O O . SER A 1 186 ? -14.254 -4.202 24.386 1.00 77.75 186 SER A O 1
ATOM 1507 N N . GLU A 1 187 ? -16.436 -3.776 24.143 1.00 82.25 187 GLU A N 1
ATOM 1508 C CA . GLU A 1 187 ? -16.447 -4.106 22.721 1.00 82.25 187 GLU A CA 1
ATOM 1509 C C . GLU A 1 187 ? -15.828 -2.985 21.877 1.00 82.25 187 GLU A C 1
ATOM 1511 O O . GLU A 1 187 ? -15.030 -3.268 20.979 1.00 82.25 187 GLU A O 1
ATOM 1516 N N . GLY A 1 188 ? -16.155 -1.724 22.171 1.00 85.12 188 GLY A N 1
ATOM 1517 C CA . GLY A 1 188 ? -15.558 -0.572 21.501 1.00 85.12 188 GLY A CA 1
ATOM 1518 C C . GLY A 1 188 ? -14.040 -0.509 21.704 1.00 85.12 188 GLY A C 1
ATOM 1519 O O . GLY A 1 188 ? -13.298 -0.286 20.742 1.00 85.12 188 GLY A O 1
ATOM 1520 N N . GLU A 1 189 ? -13.560 -0.792 22.920 1.00 86.56 189 GLU A N 1
ATOM 1521 C CA . GLU A 1 189 ? -12.126 -0.908 23.211 1.00 86.56 189 GLU A CA 1
ATOM 1522 C C . GLU A 1 189 ? -11.474 -2.049 22.425 1.00 86.56 189 GLU A C 1
ATOM 1524 O O . GLU A 1 189 ? -10.477 -1.813 21.740 1.00 86.56 189 GLU A O 1
ATOM 1529 N N . ARG A 1 190 ? -12.082 -3.244 22.404 1.00 88.62 190 ARG A N 1
ATOM 1530 C CA . ARG A 1 190 ? -11.597 -4.379 21.597 1.00 88.62 190 ARG A CA 1
ATOM 1531 C C . ARG A 1 190 ? -11.445 -4.007 20.120 1.00 88.62 190 ARG A C 1
ATOM 1533 O O . ARG A 1 190 ? -10.409 -4.273 19.511 1.00 88.62 190 ARG A O 1
ATOM 1540 N N . ARG A 1 191 ? -12.477 -3.389 19.531 1.00 89.44 191 ARG A N 1
ATOM 1541 C CA . ARG A 1 191 ? -12.478 -2.967 18.119 1.00 89.44 191 ARG A CA 1
ATOM 1542 C C . ARG A 1 191 ? -11.369 -1.948 17.843 1.00 89.44 191 ARG A C 1
ATOM 1544 O O . ARG A 1 191 ? -10.679 -2.044 16.824 1.00 89.44 191 ARG A O 1
ATOM 1551 N N . ARG A 1 192 ? -11.154 -1.001 18.762 1.00 90.88 192 ARG A N 1
ATOM 1552 C CA . ARG A 1 192 ? -10.076 -0.006 18.675 1.00 90.88 192 ARG A CA 1
ATOM 1553 C C . ARG A 1 192 ? -8.694 -0.644 18.746 1.00 90.88 192 ARG A C 1
ATOM 1555 O O . ARG A 1 192 ? -7.844 -0.333 17.912 1.00 90.88 192 ARG A O 1
ATOM 1562 N N . GLU A 1 193 ? -8.463 -1.530 19.707 1.00 90.50 193 GLU A N 1
ATOM 1563 C CA . GLU A 1 193 ? -7.188 -2.236 19.860 1.00 90.50 193 GLU A CA 1
ATOM 1564 C C . GLU A 1 193 ? -6.850 -3.073 18.628 1.00 90.50 193 GLU A C 1
ATOM 1566 O O . GLU A 1 193 ? -5.721 -3.046 18.133 1.00 90.50 193 GLU A O 1
ATOM 1571 N N . GLU A 1 194 ? -7.839 -3.763 18.072 1.00 89.31 194 GLU A N 1
ATOM 1572 C CA . GLU A 1 194 ? -7.650 -4.578 16.884 1.00 89.31 194 GLU A CA 1
ATOM 1573 C C . GLU A 1 194 ? -7.309 -3.739 15.645 1.00 89.31 194 GLU A C 1
ATOM 1575 O O . GLU A 1 194 ? -6.375 -4.057 14.894 1.00 89.31 194 GLU A O 1
ATOM 1580 N N . MET A 1 195 ? -8.035 -2.639 15.440 1.00 91.56 195 MET A N 1
ATOM 1581 C CA . MET A 1 195 ? -7.752 -1.701 14.359 1.00 91.56 195 MET A CA 1
ATOM 1582 C C . MET A 1 195 ? -6.358 -1.072 14.520 1.00 91.56 195 MET A C 1
ATOM 1584 O O . MET A 1 195 ? -5.613 -0.931 13.552 1.00 91.56 195 MET A O 1
ATOM 1588 N N . LEU A 1 196 ? -5.951 -0.750 15.750 1.00 93.56 196 LEU A N 1
ATOM 1589 C CA . LEU A 1 196 ? -4.605 -0.255 16.035 1.00 93.56 196 LEU A CA 1
ATOM 1590 C C . LEU A 1 196 ? -3.528 -1.319 15.783 1.00 93.56 196 LEU A C 1
ATOM 1592 O O . LEU A 1 196 ? -2.480 -0.992 15.228 1.00 93.56 196 LEU A O 1
ATOM 1596 N N . SER A 1 197 ? -3.773 -2.574 16.153 1.00 92.75 197 SER A N 1
ATOM 1597 C CA . SER A 1 197 ? -2.849 -3.697 15.951 1.00 92.75 197 SER A CA 1
ATOM 1598 C C . SER A 1 197 ? -2.630 -4.001 14.465 1.00 92.75 197 SER A C 1
ATOM 1600 O O . SER A 1 197 ? -1.495 -4.153 13.993 1.00 92.75 197 SER A O 1
ATOM 1602 N N . THR A 1 198 ? -3.716 -4.048 13.693 1.00 92.06 198 THR A N 1
ATOM 1603 C CA . THR A 1 198 ? -3.683 -4.195 12.228 1.00 92.06 198 THR A CA 1
ATOM 1604 C C . THR A 1 198 ? -2.949 -3.039 11.564 1.00 92.06 198 THR A C 1
ATOM 1606 O O . THR A 1 198 ? -2.002 -3.276 10.809 1.00 92.06 198 THR A O 1
ATOM 1609 N N . ALA A 1 199 ? -3.292 -1.800 11.920 1.00 93.94 199 ALA A N 1
ATOM 1610 C CA . ALA A 1 199 ? -2.632 -0.611 11.397 1.00 93.94 199 ALA A CA 1
ATOM 1611 C C . ALA A 1 199 ? -1.128 -0.581 11.716 1.00 93.94 199 ALA A C 1
ATOM 1613 O O . ALA A 1 199 ? -0.325 -0.282 10.834 1.00 93.94 199 ALA A O 1
ATOM 1614 N N . GLN A 1 200 ? -0.725 -0.939 12.940 1.00 93.94 200 GLN A N 1
ATOM 1615 C CA . GLN A 1 200 ? 0.688 -1.012 13.335 1.00 93.94 200 GLN A CA 1
ATOM 1616 C C . GLN A 1 200 ? 1.448 -2.084 12.554 1.00 93.94 200 GLN A C 1
ATOM 1618 O O . GLN A 1 200 ? 2.556 -1.836 12.085 1.00 93.94 200 GLN A O 1
ATOM 1623 N N . THR A 1 201 ? 0.842 -3.254 12.352 1.00 92.62 201 THR A N 1
ATOM 1624 C CA . THR A 1 201 ? 1.457 -4.326 11.556 1.00 92.62 201 THR A CA 1
ATOM 1625 C C . THR A 1 201 ? 1.664 -3.882 10.111 1.00 92.62 201 THR A C 1
ATOM 1627 O O . THR A 1 201 ? 2.742 -4.075 9.546 1.00 92.62 201 THR A O 1
ATOM 1630 N N . LEU A 1 202 ? 0.654 -3.242 9.515 1.00 92.50 202 LEU A N 1
ATOM 1631 C CA . LEU A 1 202 ? 0.757 -2.729 8.155 1.00 92.50 202 LEU A CA 1
ATOM 1632 C C . LEU A 1 202 ? 1.790 -1.597 8.054 1.00 92.50 202 LEU A C 1
ATOM 1634 O O . LEU A 1 202 ? 2.557 -1.567 7.092 1.00 92.50 202 LEU A O 1
ATOM 1638 N N . ALA A 1 203 ? 1.877 -0.718 9.055 1.00 93.50 203 ALA A N 1
ATOM 1639 C CA . ALA A 1 203 ? 2.904 0.317 9.119 1.00 93.50 203 ALA A CA 1
ATOM 1640 C C . ALA A 1 203 ? 4.308 -0.289 9.178 1.00 93.50 203 ALA A C 1
ATOM 1642 O O . ALA A 1 203 ? 5.171 0.115 8.402 1.00 93.50 203 ALA A O 1
ATOM 1643 N N . ASN A 1 204 ? 4.522 -1.302 10.018 1.00 91.81 204 ASN A N 1
ATOM 1644 C CA . ASN A 1 204 ? 5.801 -2.003 10.110 1.00 91.81 204 ASN A CA 1
ATOM 1645 C C . ASN A 1 204 ? 6.176 -2.659 8.773 1.00 91.81 204 ASN A C 1
ATOM 1647 O O . ASN A 1 204 ? 7.309 -2.507 8.315 1.00 91.81 204 ASN A O 1
ATOM 1651 N N . ARG A 1 205 ? 5.214 -3.307 8.099 1.00 90.56 205 ARG A N 1
ATOM 1652 C CA . ARG A 1 205 ? 5.409 -3.909 6.769 1.00 90.56 205 ARG A CA 1
ATOM 1653 C C . ARG A 1 205 ? 5.797 -2.862 5.719 1.00 90.56 205 ARG A C 1
ATOM 1655 O O . ARG A 1 205 ? 6.776 -3.042 4.999 1.00 90.56 205 ARG A O 1
ATOM 1662 N N . LEU A 1 206 ? 5.071 -1.743 5.649 1.00 91.88 206 LEU A N 1
ATOM 1663 C CA . LEU A 1 206 ? 5.397 -0.640 4.736 1.00 91.88 206 LEU A CA 1
ATOM 1664 C C . LEU A 1 206 ? 6.761 -0.008 5.057 1.00 91.88 206 LEU A C 1
ATOM 1666 O O . LEU A 1 206 ? 7.520 0.320 4.144 1.00 91.88 206 LEU A O 1
ATOM 1670 N N . GLY A 1 207 ? 7.086 0.134 6.343 1.00 91.06 207 GLY A N 1
ATOM 1671 C CA . GLY A 1 207 ? 8.384 0.611 6.810 1.00 91.06 207 GLY A CA 1
ATOM 1672 C C . GLY A 1 207 ? 9.526 -0.296 6.351 1.00 91.06 207 GLY A C 1
ATOM 1673 O O . GLY A 1 207 ? 10.518 0.203 5.819 1.00 91.06 207 GLY A O 1
ATOM 1674 N N . ALA A 1 208 ? 9.358 -1.617 6.461 1.00 89.81 208 ALA A N 1
ATOM 1675 C CA . ALA A 1 208 ? 10.336 -2.594 5.987 1.00 89.81 208 ALA A CA 1
ATOM 1676 C C . ALA A 1 208 ? 10.639 -2.411 4.489 1.00 89.81 208 ALA A C 1
ATOM 1678 O O . ALA A 1 208 ? 11.800 -2.200 4.131 1.00 89.81 208 ALA A O 1
ATOM 1679 N N . TYR A 1 209 ? 9.611 -2.331 3.6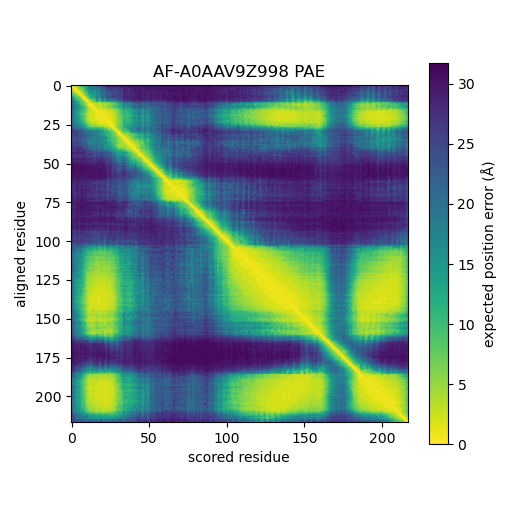33 1.00 87.50 209 TYR A N 1
ATOM 1680 C CA . TYR A 1 209 ? 9.794 -2.096 2.192 1.00 87.50 209 TYR A CA 1
ATOM 1681 C C . TYR A 1 209 ? 10.542 -0.792 1.881 1.00 87.50 209 TYR A C 1
ATOM 1683 O O . TYR A 1 209 ? 11.392 -0.746 0.986 1.00 87.50 209 TYR A O 1
ATOM 1691 N N . LEU A 1 210 ? 10.273 0.278 2.634 1.00 88.75 210 LEU A N 1
ATOM 1692 C CA . LEU A 1 210 ? 10.986 1.545 2.472 1.00 88.75 210 LEU A CA 1
ATOM 1693 C C . LEU A 1 210 ? 12.467 1.416 2.853 1.00 88.75 210 LEU A C 1
ATOM 1695 O O . LEU A 1 210 ? 13.318 1.947 2.134 1.00 88.75 210 LEU A O 1
ATOM 1699 N N . THR A 1 211 ? 12.791 0.681 3.921 1.00 85.50 211 THR A N 1
ATOM 1700 C CA . THR A 1 211 ? 14.188 0.454 4.334 1.00 85.50 211 THR A CA 1
ATOM 1701 C C . THR A 1 211 ? 14.961 -0.440 3.366 1.00 85.50 211 THR A C 1
ATOM 1703 O O . THR A 1 211 ? 16.102 -0.123 3.024 1.00 85.50 211 THR A O 1
ATOM 1706 N N . GLU A 1 212 ? 14.346 -1.509 2.858 1.00 79.44 212 GLU A N 1
ATOM 1707 C CA . GLU A 1 212 ? 14.960 -2.424 1.890 1.00 79.44 212 GLU A CA 1
ATOM 1708 C C . GLU A 1 212 ? 15.231 -1.731 0.554 1.00 79.44 212 GLU A C 1
ATOM 1710 O O . GLU A 1 212 ? 16.318 -1.866 -0.004 1.00 79.44 212 GLU A O 1
ATOM 1715 N N . SER A 1 213 ? 14.303 -0.884 0.090 1.00 66.00 213 SER A N 1
ATOM 1716 C CA . SER A 1 213 ? 14.489 -0.077 -1.125 1.00 66.00 213 SER A CA 1
ATOM 1717 C C . SER A 1 213 ? 15.633 0.948 -1.027 1.00 66.00 213 SER A C 1
ATOM 1719 O O . SER A 1 213 ? 16.099 1.471 -2.042 1.00 66.00 213 SER A O 1
ATOM 1721 N N . GLY A 1 214 ? 16.069 1.275 0.196 1.00 61.75 214 GLY A N 1
ATOM 1722 C CA . GLY A 1 214 ? 17.154 2.211 0.477 1.00 61.75 214 GLY A CA 1
ATOM 1723 C C . GLY A 1 214 ? 18.540 1.570 0.547 1.00 61.75 214 GLY A C 1
ATOM 1724 O O . GLY A 1 214 ? 19.533 2.289 0.405 1.00 61.75 214 GLY A O 1
ATOM 1725 N N . ARG A 1 215 ? 18.631 0.244 0.727 1.00 67.06 215 ARG A N 1
ATOM 1726 C CA . ARG A 1 215 ? 19.916 -0.464 0.713 1.00 67.06 215 ARG A CA 1
ATOM 1727 C C . ARG A 1 215 ? 20.416 -0.519 -0.727 1.00 67.06 215 ARG A C 1
ATOM 1729 O O . ARG A 1 215 ? 19.914 -1.280 -1.550 1.00 67.06 215 ARG A O 1
ATOM 1736 N N . LYS A 1 216 ? 21.388 0.337 -1.049 1.00 54.69 216 LYS A N 1
ATOM 1737 C CA . LYS A 1 216 ? 22.160 0.215 -2.289 1.00 54.69 216 LYS A CA 1
ATOM 1738 C C . LYS A 1 216 ? 22.820 -1.171 -2.269 1.00 54.69 216 LYS A C 1
ATOM 1740 O O . LYS A 1 216 ? 23.532 -1.464 -1.313 1.00 54.69 216 LYS A O 1
ATOM 1745 N N . LYS A 1 217 ? 22.508 -2.011 -3.260 1.00 47.34 217 LYS A N 1
ATOM 1746 C CA . LYS A 1 217 ? 23.307 -3.204 -3.568 1.00 47.34 217 LYS A CA 1
ATOM 1747 C C . LYS A 1 217 ? 24.668 -2.776 -4.099 1.00 47.34 217 LYS A C 1
ATOM 1749 O O . LYS A 1 217 ? 24.694 -1.747 -4.817 1.00 47.34 217 LYS A O 1
#

Foldseek 3Di:
DDDDPDPPPLDQQPPDPLNVVLLVLVVVVPPDDPPDDDDDDPDVVVVVVVDDDPDDDPPCPVCPDVVNVVVVVVVVPPPPPPDPDDPVVVVVPPPPVVVVCCVDPVVVVVVVVVVVVVVVVVLVVVLVVLVVSLVVLVVVLVSLVVDDLVSQLPDDCVSDDDDPPDDDDPPPPPPDDDDPPVVSSVVSVVSSVSSSVSSVVVSVVSVVVSVVSPDDD

Secondary structure (DSSP, 8-state):
------------TTSSHHHHHHHHHHHGGGS--TT--------GGGSGGG-S---S-GGG-GGGSHHHHHHHHHHTT------PPPTTTTTT----HHHHHHHSHHHHHHHHHHHHHHHHHHHHHHHHHHHHHHHHHHHHHHHHHHS-THHHHSS-GGGSPPP----S-TTS-SS----TTHHHHHHHHHHHHHHHHHHHHHHHHHHHHHHHTTS--

Radius of gyration: 30.42 Å; Cα contacts (8 Å, |Δi|>4): 71; chains: 1; bounding box: 56×66×89 Å

pLDDT: mean 72.43, std 17.95, range [37.5, 95.56]